Protein AF-A0A6P6GFQ7-F1 (afdb_monomer_lite)

Foldseek 3Di:
DDDDDDDDDDDDPPPPPPPPPPVVVVVVVVVVVVDDPDDLAFPLAQFEQDDVVVPVVPVPLQDQQAAFAAQPCVPPPNNVVVLVLLVVLLVLLCVVQVDDPVVQLVQCLVCLVVQQSHHRDHGPADSVRRSVRLSSRLSSLLSVLVCLVPVVSDDPVNCQVPDPPNLVSVLSQQLRSNRWTFVVSSQSSNVSSDDPDPPDDHPLVSLCSSCCVVPVLPPPDPPDQCPVDRQGTSNSSVVSSVVSSDDPDPDPPDDDDD

Structure (mmCIF, N/CA/C/O backbone):
data_AF-A0A6P6GFQ7-F1
#
_entry.id   AF-A0A6P6GFQ7-F1
#
loop_
_atom_site.group_PDB
_atom_site.id
_atom_site.type_symbol
_atom_site.label_atom_id
_atom_site.label_alt_id
_atom_site.label_comp_id
_atom_site.label_asym_id
_atom_site.label_entity_id
_atom_site.label_seq_id
_atom_site.pdbx_PDB_ins_code
_atom_site.Cartn_x
_atom_site.Cartn_y
_atom_site.Cartn_z
_atom_site.occupancy
_atom_site.B_iso_or_equiv
_atom_site.auth_seq_id
_atom_site.auth_comp_id
_atom_site.auth_asym_id
_atom_site.auth_atom_id
_atom_site.pdbx_PDB_model_num
ATOM 1 N N . MET A 1 1 ? -92.798 15.827 60.949 1.00 38.09 1 MET A N 1
ATOM 2 C CA . MET A 1 1 ? -91.875 15.697 59.804 1.00 38.09 1 MET A CA 1
ATOM 3 C C . MET A 1 1 ? -90.534 16.243 60.239 1.00 38.09 1 MET A C 1
ATOM 5 O O . MET A 1 1 ? -90.355 17.450 60.282 1.00 38.09 1 M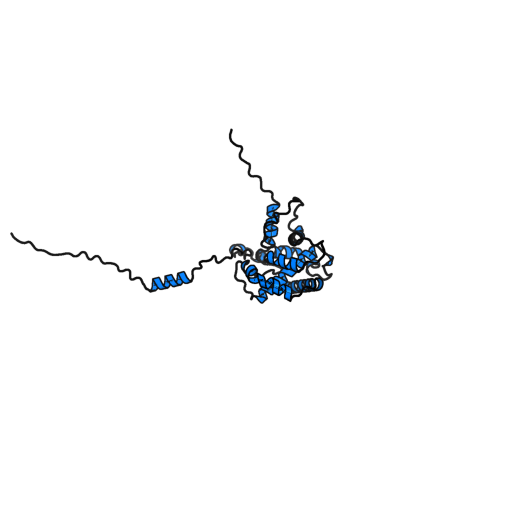ET A O 1
ATOM 9 N N . ALA A 1 2 ? -89.652 15.352 60.664 1.00 39.72 2 ALA A N 1
ATOM 10 C CA . ALA A 1 2 ? -88.265 15.642 60.973 1.00 39.72 2 ALA A CA 1
ATOM 11 C C . ALA A 1 2 ? -87.473 14.439 60.481 1.00 39.72 2 ALA A C 1
ATOM 13 O O . ALA A 1 2 ? -87.895 13.323 60.767 1.00 39.72 2 ALA A O 1
ATOM 14 N N . THR A 1 3 ? -86.391 14.700 59.754 1.00 33.62 3 THR A N 1
ATOM 15 C CA . THR A 1 3 ? -85.144 13.923 59.763 1.00 33.62 3 THR A CA 1
ATOM 16 C C . THR A 1 3 ? -84.161 14.605 58.822 1.00 33.62 3 THR A C 1
ATOM 18 O O . THR A 1 3 ? -84.439 14.792 57.639 1.00 33.62 3 THR A O 1
ATOM 21 N N . GLN A 1 4 ? -83.022 14.981 59.388 1.00 37.47 4 GLN A N 1
ATOM 22 C CA . GLN A 1 4 ? -81.802 15.380 58.708 1.00 37.47 4 GLN A CA 1
ATOM 23 C C . GLN A 1 4 ? -80.747 14.388 59.210 1.00 37.47 4 GLN A C 1
ATOM 25 O O . GLN A 1 4 ? -80.586 14.255 60.422 1.00 37.47 4 GLN A O 1
ATOM 30 N N . GLU A 1 5 ? -80.080 13.675 58.306 1.00 36.44 5 GLU A N 1
ATOM 31 C CA . GLU A 1 5 ? -78.949 12.795 58.620 1.00 36.44 5 GLU A CA 1
ATOM 32 C C . GLU A 1 5 ? -77.808 13.045 57.629 1.00 36.44 5 GLU A C 1
ATOM 34 O O . GLU A 1 5 ? -78.012 13.194 56.424 1.00 36.44 5 GLU A O 1
ATOM 39 N N . HIS A 1 6 ? -76.603 13.135 58.191 1.00 42.69 6 HIS A N 1
ATOM 40 C CA . HIS A 1 6 ? -75.310 13.123 57.516 1.00 42.69 6 HIS A CA 1
ATOM 41 C C . HIS A 1 6 ? -74.979 11.726 56.982 1.00 42.69 6 HIS A C 1
ATOM 43 O O . HIS A 1 6 ? -75.269 10.765 57.677 1.00 42.69 6 HIS A O 1
ATOM 49 N N . THR A 1 7 ? -74.206 11.638 55.891 1.00 36.88 7 THR A N 1
ATOM 50 C CA . THR A 1 7 ? -72.957 10.841 55.854 1.00 36.88 7 THR A CA 1
ATOM 51 C C . THR A 1 7 ? -72.088 11.171 54.632 1.00 36.88 7 THR A C 1
ATOM 53 O O . THR A 1 7 ? -72.592 11.428 53.543 1.00 36.88 7 THR A O 1
ATOM 56 N N . ASN A 1 8 ? -70.775 11.144 54.884 1.00 41.69 8 ASN A N 1
ATOM 57 C CA . ASN A 1 8 ? -69.601 11.282 54.014 1.00 41.69 8 ASN A CA 1
ATOM 58 C C . ASN A 1 8 ? -69.650 10.555 52.660 1.00 41.69 8 ASN A C 1
ATOM 60 O O . ASN A 1 8 ? -70.201 9.462 52.565 1.00 41.69 8 ASN A O 1
ATOM 64 N N . ASN A 1 9 ? -68.854 11.041 51.696 1.00 37.69 9 ASN A N 1
ATOM 65 C CA . ASN A 1 9 ? -68.029 10.116 50.917 1.00 37.69 9 ASN A CA 1
ATOM 66 C C . ASN A 1 9 ? -66.691 10.745 50.487 1.00 37.69 9 ASN A C 1
ATOM 68 O O . ASN A 1 9 ? -66.661 11.764 49.799 1.00 37.69 9 ASN A O 1
ATOM 72 N N . ASN A 1 10 ? -65.601 10.114 50.933 1.00 39.53 10 ASN A N 1
ATOM 73 C CA . ASN A 1 10 ? -64.221 10.369 50.530 1.00 39.53 10 ASN A CA 1
ATOM 74 C C . ASN A 1 10 ? -64.035 9.928 49.072 1.00 39.53 10 ASN A C 1
ATOM 76 O O . ASN A 1 10 ? -64.223 8.755 48.757 1.00 39.53 10 ASN A O 1
ATOM 80 N N . GLY A 1 11 ? -63.624 10.852 48.205 1.00 39.25 11 GLY A N 1
ATOM 81 C CA . GLY A 1 11 ? -63.030 10.524 46.912 1.00 39.25 11 GLY A CA 1
ATOM 82 C C . GLY A 1 11 ? -61.564 10.169 47.117 1.00 39.25 11 GLY A C 1
ATOM 83 O O . GLY A 1 11 ? -60.729 11.058 47.265 1.00 39.25 11 GLY A O 1
ATOM 84 N N . ASP A 1 12 ? -61.295 8.871 47.180 1.00 37.56 12 ASP A N 1
ATOM 85 C CA . ASP A 1 12 ? -59.969 8.265 47.190 1.00 37.56 12 ASP A CA 1
ATOM 86 C C . ASP A 1 12 ? -59.235 8.617 45.884 1.00 37.56 12 ASP A C 1
ATOM 88 O O . ASP A 1 12 ? -59.510 8.058 44.822 1.00 37.56 12 ASP A O 1
ATOM 92 N N . TYR A 1 13 ? -58.344 9.609 45.939 1.00 42.34 13 TYR A N 1
ATOM 93 C CA . TYR A 1 13 ? -57.328 9.799 44.910 1.00 42.34 13 TYR A CA 1
ATOM 94 C C . TYR A 1 13 ? -56.248 8.756 45.168 1.00 42.34 13 TYR A C 1
ATOM 96 O O . TYR A 1 13 ? -55.320 8.986 45.942 1.00 42.34 13 TYR A O 1
ATOM 104 N N . THR A 1 14 ? -56.382 7.604 44.518 1.00 37.69 14 THR A N 1
ATOM 105 C CA .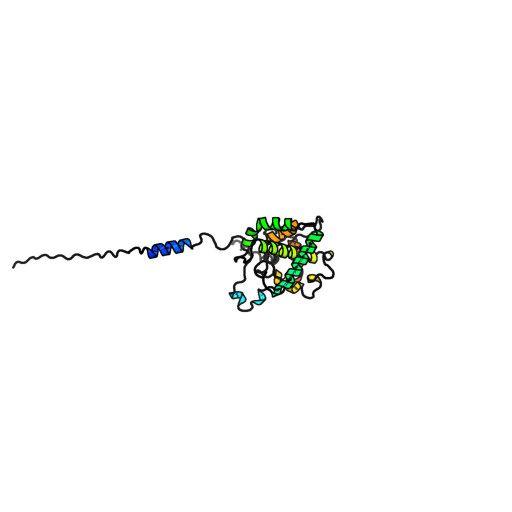 THR A 1 14 ? -55.322 6.605 44.452 1.00 37.69 14 THR A CA 1
ATOM 106 C C . THR A 1 14 ? -54.138 7.240 43.722 1.00 37.69 14 THR A C 1
ATOM 108 O O . THR A 1 14 ? -54.113 7.336 42.495 1.00 37.69 14 THR A O 1
ATOM 111 N N . SER A 1 15 ? -53.166 7.740 44.484 1.00 46.84 15 SER A N 1
ATOM 112 C CA . SER A 1 15 ? -51.845 8.057 43.963 1.00 46.84 15 SER A CA 1
ATOM 113 C C . SER A 1 15 ? -51.233 6.743 43.495 1.00 46.84 15 SER A C 1
ATOM 115 O O . SER A 1 15 ? -50.834 5.918 44.315 1.00 46.84 15 SER A O 1
ATOM 117 N N . VAL A 1 16 ? -51.200 6.531 42.181 1.00 41.34 16 VAL A N 1
ATOM 118 C CA . VAL A 1 16 ? -50.336 5.519 41.580 1.00 41.34 16 VAL A CA 1
ATOM 119 C C . VAL A 1 16 ? -48.914 5.993 41.848 1.00 41.34 16 VAL A C 1
ATOM 121 O O . VAL A 1 16 ? -48.386 6.850 41.145 1.00 41.34 16 VAL A O 1
ATOM 124 N N . SER A 1 17 ? -48.340 5.509 42.945 1.00 48.00 17 SER A N 1
ATOM 125 C CA . SER A 1 17 ? -46.905 5.510 43.156 1.00 48.00 17 SER A CA 1
ATOM 126 C C . SER A 1 17 ? -46.308 4.727 41.997 1.00 48.00 17 SER A C 1
ATOM 128 O O . SER A 1 17 ? -46.462 3.509 41.920 1.00 48.00 17 SER A O 1
ATOM 130 N N . LEU A 1 18 ? -45.702 5.453 41.059 1.00 52.38 18 LEU A N 1
ATOM 131 C CA . LEU A 1 18 ? -44.673 4.900 40.199 1.00 52.38 18 LEU A CA 1
ATOM 132 C C . LEU A 1 18 ? -43.586 4.435 41.168 1.00 52.38 18 LEU A C 1
ATOM 134 O O . LEU A 1 18 ? -42.864 5.250 41.733 1.00 52.38 18 LEU A O 1
ATOM 138 N N . GLU A 1 19 ? -43.592 3.145 41.493 1.00 52.34 19 GLU A N 1
ATOM 139 C CA . GLU A 1 19 ? -42.416 2.502 42.053 1.00 52.34 19 GLU A CA 1
ATOM 140 C C . GLU A 1 19 ? -41.351 2.670 40.970 1.00 52.34 19 GLU A C 1
ATOM 142 O O . GLU A 1 19 ? -41.421 2.015 39.931 1.00 52.34 19 GLU A O 1
ATOM 147 N N . ASP A 1 20 ? -40.461 3.650 41.153 1.00 58.06 20 ASP A N 1
ATOM 148 C CA . ASP A 1 20 ? -39.227 3.758 40.387 1.00 58.06 20 ASP A CA 1
ATOM 149 C C . ASP A 1 20 ? -38.502 2.425 40.602 1.00 58.06 20 ASP A C 1
ATOM 151 O O . ASP A 1 20 ? -37.917 2.171 41.658 1.00 58.06 20 ASP A O 1
ATOM 155 N N . ASN A 1 21 ? -38.688 1.507 39.651 1.00 62.25 21 ASN A N 1
ATOM 156 C CA . ASN A 1 21 ? -38.086 0.189 39.686 1.00 62.25 21 ASN A CA 1
ATOM 157 C C . ASN A 1 21 ? -36.580 0.407 39.584 1.00 62.25 21 ASN A C 1
ATOM 159 O O . ASN A 1 21 ? -36.080 0.805 38.536 1.00 62.25 21 ASN A O 1
ATOM 163 N N . ASP A 1 22 ? -35.871 0.114 40.670 1.00 74.50 22 ASP A N 1
ATOM 164 C CA . ASP A 1 22 ? -34.403 0.072 40.768 1.00 74.50 22 ASP A CA 1
ATOM 165 C C . ASP A 1 22 ? -33.771 -0.679 39.564 1.00 74.50 22 ASP A C 1
ATOM 167 O O . ASP A 1 22 ? -32.688 -0.349 39.081 1.00 74.50 22 ASP A O 1
ATOM 171 N N . ASP A 1 23 ? -34.517 -1.634 38.996 1.00 83.62 23 ASP A N 1
ATOM 172 C CA . ASP A 1 23 ? -34.177 -2.383 37.784 1.00 83.62 23 ASP A CA 1
ATOM 173 C C . ASP A 1 23 ? -34.145 -1.533 36.493 1.00 83.62 23 ASP A C 1
ATOM 175 O O . ASP A 1 23 ? -33.270 -1.736 35.644 1.00 83.62 23 ASP A O 1
ATOM 179 N N . ASP A 1 24 ? -35.062 -0.575 36.330 1.00 89.44 24 ASP A N 1
ATOM 180 C CA . ASP A 1 24 ? -35.129 0.299 35.151 1.00 89.44 24 ASP A CA 1
ATOM 181 C C . ASP A 1 24 ? -33.982 1.325 35.167 1.00 89.44 24 ASP A C 1
ATOM 183 O O . ASP A 1 24 ? -33.354 1.581 34.133 1.00 89.44 24 ASP A O 1
ATOM 187 N N . GLU A 1 25 ? -33.640 1.857 36.345 1.00 91.56 25 GLU A N 1
ATOM 188 C CA . GLU A 1 25 ? -32.509 2.777 36.527 1.00 91.56 25 GLU A CA 1
ATOM 189 C C . GLU A 1 25 ? -31.160 2.058 36.340 1.00 91.56 25 GLU A C 1
ATOM 191 O O . GLU A 1 25 ? -30.251 2.572 35.677 1.00 91.56 25 GLU A O 1
ATOM 196 N N . ALA A 1 26 ? -31.030 0.824 36.835 1.00 91.56 26 ALA A N 1
ATOM 197 C CA . ALA A 1 26 ? -29.855 -0.008 36.588 1.00 91.56 26 ALA A CA 1
ATOM 198 C C . ALA A 1 26 ? -29.678 -0.336 35.093 1.00 91.56 26 ALA A C 1
ATOM 200 O O . ALA A 1 26 ? -28.554 -0.295 34.571 1.00 91.56 26 ALA A O 1
ATOM 201 N N . LEU A 1 27 ? -30.774 -0.627 34.383 1.00 93.00 27 LEU A N 1
ATOM 202 C CA . LEU A 1 27 ? -30.749 -0.868 32.942 1.00 93.00 27 LEU A CA 1
ATOM 203 C C . LEU A 1 27 ? -30.349 0.394 32.167 1.00 93.00 27 LEU A C 1
ATOM 205 O O . LEU A 1 27 ? -29.501 0.299 31.274 1.00 93.00 27 LEU A O 1
ATOM 209 N N . ALA A 1 28 ? -30.897 1.559 32.525 1.00 92.50 28 ALA A N 1
ATOM 210 C CA . ALA A 1 28 ? -30.553 2.840 31.909 1.00 92.50 28 ALA A CA 1
ATOM 211 C C . ALA A 1 28 ? -29.058 3.160 32.069 1.00 92.50 28 ALA A C 1
ATOM 213 O O . ALA A 1 28 ? -28.366 3.352 31.069 1.00 92.50 28 ALA A O 1
ATOM 214 N N . ASN A 1 29 ? -28.521 3.070 33.290 1.00 92.44 29 ASN A N 1
ATOM 215 C CA . ASN A 1 29 ? -27.096 3.285 33.565 1.00 92.44 29 ASN A CA 1
ATOM 216 C C . ASN A 1 29 ? -26.193 2.292 32.807 1.00 92.44 29 ASN A C 1
ATOM 218 O O . ASN A 1 29 ? -25.134 2.655 32.291 1.00 92.44 29 ASN A O 1
ATOM 222 N N . SER A 1 30 ? -26.613 1.027 32.689 1.00 93.94 30 SER A N 1
ATOM 223 C CA . SER A 1 30 ? -25.899 0.014 31.898 1.00 93.94 30 SER A CA 1
ATOM 224 C C . SER A 1 30 ? -25.936 0.297 30.392 1.00 93.94 30 SER A C 1
ATOM 226 O O . SER A 1 30 ? -24.994 -0.035 29.665 1.00 93.94 30 SER A O 1
ATOM 228 N N . MET A 1 31 ? -27.034 0.859 29.888 1.00 94.12 31 MET A N 1
ATOM 229 C CA . MET A 1 31 ? -27.148 1.279 28.495 1.00 94.12 31 MET A CA 1
ATOM 230 C C . MET A 1 31 ? -26.280 2.504 28.225 1.00 94.12 31 MET A C 1
ATOM 232 O O . MET A 1 31 ? -25.496 2.455 27.282 1.00 94.12 31 MET A O 1
ATOM 236 N N . GLU A 1 32 ? -26.340 3.529 29.074 1.00 92.19 32 GLU A N 1
ATOM 237 C CA . GLU A 1 32 ? -25.519 4.740 28.964 1.00 92.19 32 GLU A CA 1
ATOM 238 C C . GLU A 1 32 ? -24.022 4.427 29.018 1.00 92.19 32 GLU A C 1
ATOM 240 O O . GLU A 1 32 ? -23.273 4.894 28.167 1.00 92.19 32 GLU A O 1
ATOM 245 N N . ALA A 1 33 ? -23.588 3.526 29.906 1.00 89.69 33 ALA A N 1
ATOM 246 C CA . ALA A 1 33 ? -22.195 3.076 29.971 1.00 89.69 33 ALA A CA 1
ATOM 247 C C . ALA A 1 33 ? -21.705 2.333 28.706 1.00 89.69 33 ALA A C 1
ATOM 249 O O . ALA A 1 33 ? -20.503 2.115 28.548 1.00 89.69 33 ALA A O 1
ATOM 250 N N . ARG A 1 34 ? -22.620 1.900 27.826 1.00 91.00 34 ARG A N 1
ATOM 251 C CA . ARG A 1 34 ? -22.319 1.259 26.532 1.00 91.00 34 ARG A CA 1
ATOM 252 C C . ARG A 1 34 ? -22.497 2.198 25.340 1.00 91.00 34 ARG A C 1
ATOM 254 O O . ARG A 1 34 ? -22.190 1.788 24.219 1.00 91.00 34 ARG A O 1
ATOM 261 N N . LEU A 1 35 ? -23.016 3.408 25.550 1.00 89.31 35 LEU A N 1
ATOM 262 C CA . LEU A 1 35 ? -23.065 4.426 24.508 1.00 89.31 35 LEU A CA 1
ATOM 263 C C . LEU A 1 35 ? -21.656 4.975 24.280 1.00 89.31 35 LEU A C 1
ATOM 265 O O . LEU A 1 35 ? -20.843 5.070 25.195 1.00 89.31 35 LEU A O 1
ATOM 269 N N . TYR A 1 36 ? -21.369 5.309 23.028 1.00 81.00 36 TYR A N 1
ATOM 270 C CA . TYR A 1 36 ? -20.115 5.937 22.646 1.00 81.00 36 TYR A CA 1
ATOM 271 C C . TYR A 1 36 ? -20.365 7.427 22.438 1.00 81.00 36 TYR A C 1
ATOM 273 O O . TYR A 1 36 ? -21.232 7.794 21.644 1.00 81.00 36 TYR A O 1
ATOM 281 N N . ASP A 1 37 ? -19.597 8.266 23.133 1.00 80.75 37 ASP A N 1
ATOM 282 C CA . ASP A 1 37 ? -19.631 9.723 22.947 1.00 80.75 37 ASP A CA 1
ATOM 283 C C . ASP A 1 37 ? -19.012 10.135 21.601 1.00 80.75 37 ASP A C 1
ATOM 285 O O . ASP A 1 37 ? -19.432 11.108 20.973 1.00 80.75 37 ASP A O 1
ATOM 289 N N . ASP A 1 38 ? -18.027 9.362 21.140 1.00 79.62 38 ASP A N 1
ATOM 290 C CA . ASP A 1 38 ? -17.298 9.605 19.902 1.00 79.62 38 ASP A CA 1
ATOM 291 C C . ASP A 1 38 ? -17.854 8.787 18.731 1.00 79.62 38 ASP A C 1
ATOM 293 O O . ASP A 1 38 ? -18.341 7.662 18.878 1.00 79.62 38 ASP A O 1
ATOM 297 N N . SER A 1 39 ? -17.704 9.337 17.523 1.00 80.06 39 SER A N 1
ATOM 298 C CA . SER A 1 39 ? -17.942 8.589 16.287 1.00 80.06 39 SER A CA 1
ATOM 299 C C . SER A 1 39 ? -17.071 7.324 16.261 1.00 80.06 39 SER A C 1
ATOM 301 O O . SER A 1 39 ? -15.854 7.427 16.438 1.00 80.06 39 SER A O 1
ATOM 303 N N . PRO A 1 40 ? -17.638 6.142 15.945 1.00 76.19 40 PRO A N 1
ATOM 304 C CA . PRO A 1 40 ? -16.854 4.916 15.798 1.00 76.19 40 PRO A CA 1
ATOM 305 C C . PRO A 1 40 ? -15.905 4.971 14.590 1.00 76.19 40 PRO A C 1
ATOM 307 O O . PRO A 1 40 ? -14.979 4.169 14.491 1.00 76.19 40 PRO A O 1
ATOM 310 N N . LEU A 1 41 ? -16.124 5.913 13.666 1.00 77.00 41 LEU A N 1
ATOM 311 C CA . LEU A 1 41 ? -15.266 6.158 12.514 1.00 77.00 41 LEU A CA 1
ATOM 312 C C . LEU A 1 41 ? -14.307 7.311 12.797 1.00 77.00 41 LEU A C 1
ATOM 314 O O . LEU A 1 41 ? -14.730 8.427 13.109 1.00 77.00 41 LEU A O 1
ATOM 318 N N . SER A 1 42 ? -13.016 7.043 12.607 1.00 81.31 42 SER A N 1
ATOM 319 C CA . SER A 1 42 ? -11.975 8.066 12.615 1.00 81.31 42 SER A CA 1
ATOM 320 C C . SER A 1 42 ? -12.195 9.064 11.478 1.00 81.31 42 SER A C 1
ATOM 322 O O . SER A 1 42 ? -12.446 8.671 10.341 1.00 81.31 42 SER A O 1
ATOM 324 N N . ALA A 1 43 ? -11.981 10.356 11.739 1.00 81.88 43 ALA A N 1
ATOM 325 C CA . ALA A 1 43 ? -11.967 11.387 10.694 1.00 81.88 43 ALA A CA 1
ATOM 326 C C . ALA A 1 43 ? -10.874 11.160 9.625 1.00 81.88 43 ALA A C 1
ATOM 328 O O . ALA A 1 43 ? -10.886 11.803 8.580 1.00 81.88 43 ALA A O 1
ATOM 329 N N . LYS A 1 44 ? -9.916 10.260 9.891 1.00 84.75 44 LYS A N 1
ATOM 330 C CA . LYS A 1 44 ? -8.854 9.855 8.958 1.00 84.75 44 LYS A CA 1
ATOM 331 C C . LYS A 1 44 ? -9.206 8.605 8.147 1.00 84.75 44 LYS A C 1
ATOM 333 O O . LYS A 1 44 ? -8.407 8.216 7.297 1.00 84.75 44 LYS A O 1
ATOM 338 N N . CYS A 1 45 ? -10.351 7.977 8.421 1.00 92.69 45 CYS A N 1
ATOM 339 C CA . CYS A 1 45 ? -10.816 6.784 7.728 1.00 92.69 45 CYS A CA 1
ATOM 340 C C . CYS A 1 45 ? -11.045 7.090 6.244 1.00 92.69 45 CYS A C 1
ATOM 342 O O . CYS A 1 45 ? -11.873 7.931 5.896 1.00 92.69 45 CYS A O 1
ATOM 344 N N . CYS A 1 46 ? -10.321 6.392 5.372 1.00 94.00 46 CYS A N 1
ATOM 345 C CA . CYS A 1 46 ? -10.406 6.556 3.921 1.00 94.00 46 CYS A CA 1
ATOM 346 C C . CYS A 1 46 ? -10.380 5.235 3.139 1.00 94.00 46 CYS A C 1
ATOM 348 O O . CYS A 1 46 ? -10.610 5.249 1.934 1.00 94.00 46 CYS A O 1
ATOM 350 N N . ILE A 1 47 ? -10.133 4.100 3.799 1.00 95.62 47 ILE A N 1
ATOM 351 C CA . ILE A 1 47 ? -10.060 2.775 3.182 1.00 95.62 47 ILE A CA 1
ATOM 352 C C . ILE A 1 47 ? -11.206 1.929 3.737 1.00 95.62 47 ILE A C 1
ATOM 354 O O . ILE A 1 47 ? -11.266 1.633 4.933 1.00 95.62 47 ILE A O 1
ATOM 358 N N . PHE A 1 48 ? -12.123 1.550 2.852 1.00 92.62 48 PHE A N 1
ATOM 359 C CA . PHE A 1 48 ? -13.405 0.944 3.203 1.00 92.62 48 PHE A CA 1
ATOM 360 C C . PHE A 1 48 ? -13.526 -0.436 2.571 1.00 92.62 48 PHE A C 1
ATOM 362 O O . PHE A 1 48 ? -13.111 -0.627 1.425 1.00 92.62 48 PHE A O 1
ATOM 369 N N . ARG A 1 49 ? -14.148 -1.377 3.288 1.00 90.81 49 ARG A N 1
ATOM 370 C CA . ARG A 1 49 ? -14.649 -2.598 2.656 1.00 90.81 49 ARG A CA 1
ATOM 371 C C . ARG A 1 49 ? -15.919 -2.274 1.889 1.00 90.81 49 ARG A C 1
ATOM 373 O O . ARG A 1 49 ? -16.783 -1.542 2.368 1.00 90.81 49 ARG A O 1
ATOM 380 N N . ILE A 1 50 ? -16.053 -2.835 0.696 1.00 89.88 50 ILE A N 1
ATOM 381 C CA . ILE A 1 50 ? -17.271 -2.740 -0.091 1.00 89.88 50 ILE A CA 1
ATOM 382 C C . ILE A 1 50 ? -18.380 -3.488 0.655 1.00 89.88 50 ILE A C 1
ATOM 384 O O . ILE A 1 50 ? -18.213 -4.682 0.922 1.00 89.88 50 ILE A O 1
ATOM 388 N N . PRO A 1 51 ? -19.511 -2.824 0.959 1.00 88.75 51 PRO A N 1
ATOM 389 C CA . PRO A 1 51 ? -20.633 -3.458 1.637 1.00 88.75 51 PRO A CA 1
ATOM 390 C C . PRO A 1 51 ? -21.172 -4.686 0.890 1.00 88.75 51 PRO A C 1
ATOM 392 O O . PRO A 1 51 ? -21.279 -4.684 -0.341 1.00 88.75 51 PRO A O 1
ATOM 395 N N . ASP A 1 52 ? -21.623 -5.697 1.636 1.00 87.56 52 ASP A N 1
ATOM 396 C CA . ASP A 1 52 ? -22.111 -6.977 1.092 1.00 87.56 52 ASP A CA 1
ATOM 397 C C . ASP A 1 52 ? -23.253 -6.830 0.079 1.00 87.56 52 ASP A C 1
ATOM 399 O O . ASP A 1 52 ? -23.401 -7.639 -0.841 1.00 87.56 52 ASP A O 1
ATOM 403 N N . VAL A 1 53 ? -24.048 -5.762 0.195 1.00 90.31 53 VAL A N 1
ATOM 404 C CA . VAL A 1 53 ? -25.128 -5.459 -0.754 1.00 90.31 53 VAL A CA 1
ATOM 405 C C . VAL A 1 53 ? -24.620 -5.281 -2.189 1.00 90.31 53 VAL A C 1
ATOM 407 O O . VAL A 1 53 ? -25.348 -5.600 -3.127 1.00 90.31 53 VAL A O 1
ATOM 410 N N . PHE A 1 54 ? -23.380 -4.823 -2.375 1.00 86.75 54 PHE A N 1
ATOM 411 C CA . PHE A 1 54 ? -22.752 -4.724 -3.692 1.00 86.75 54 PHE A CA 1
ATOM 412 C C . PHE A 1 54 ? -22.096 -6.047 -4.107 1.00 86.75 54 PHE A C 1
ATOM 414 O O . PHE A 1 54 ? -22.145 -6.412 -5.281 1.00 86.75 54 PHE A O 1
ATOM 421 N N . ARG A 1 55 ? -21.576 -6.823 -3.146 1.00 89.06 55 ARG A N 1
ATOM 422 C CA . ARG A 1 55 ? -20.915 -8.117 -3.400 1.00 89.06 55 ARG A CA 1
ATOM 423 C C . ARG A 1 55 ? -21.870 -9.241 -3.784 1.00 89.06 55 ARG A C 1
ATOM 425 O O . ARG A 1 55 ? -21.491 -10.114 -4.557 1.00 89.06 55 ARG A O 1
ATOM 432 N N . ARG A 1 56 ? -23.116 -9.214 -3.299 1.00 87.69 56 ARG A N 1
ATOM 433 C CA . ARG A 1 56 ? -24.107 -10.307 -3.430 1.00 87.69 56 ARG A CA 1
ATOM 434 C C . ARG A 1 56 ? -24.291 -10.883 -4.841 1.00 87.69 56 ARG A C 1
ATOM 436 O O . ARG A 1 56 ? -24.707 -12.028 -4.968 1.00 87.69 56 ARG A O 1
ATOM 443 N N . HIS A 1 57 ? -24.052 -10.094 -5.891 1.00 86.19 57 HIS A N 1
ATOM 444 C CA . HIS A 1 57 ? -24.222 -10.538 -7.279 1.00 86.19 57 HIS A CA 1
ATOM 445 C C . HIS A 1 57 ? -22.917 -11.039 -7.906 1.00 86.19 57 HIS A C 1
ATOM 447 O O . HIS A 1 57 ? -22.968 -11.888 -8.793 1.00 86.19 57 HIS A O 1
ATOM 453 N N . ASN A 1 58 ? -21.767 -10.513 -7.474 1.00 87.75 58 ASN A N 1
ATOM 454 C CA . ASN A 1 58 ? -20.458 -10.925 -7.967 1.00 87.75 58 ASN A CA 1
ATOM 455 C C . ASN A 1 58 ? -19.341 -10.502 -7.000 1.00 87.75 58 ASN A C 1
ATOM 457 O O . ASN A 1 58 ? -18.711 -9.461 -7.171 1.00 87.75 58 ASN A O 1
ATOM 461 N N . GLU A 1 59 ? -19.092 -11.325 -5.985 1.00 87.62 59 GLU A N 1
ATOM 462 C CA . GLU A 1 59 ? -18.081 -11.055 -4.959 1.00 87.62 59 GLU A CA 1
ATOM 463 C C . GLU A 1 59 ? -16.672 -10.916 -5.547 1.00 87.62 59 GLU A C 1
ATOM 465 O O . GLU A 1 59 ? -15.916 -10.039 -5.138 1.00 87.62 59 GLU A O 1
ATOM 470 N N . LYS A 1 60 ? -16.357 -11.711 -6.576 1.00 87.44 60 LYS A N 1
ATOM 471 C CA . LYS A 1 60 ? -15.023 -11.775 -7.187 1.00 87.44 60 LYS A CA 1
ATOM 472 C C . LYS A 1 60 ? -14.545 -10.452 -7.786 1.00 87.44 60 LYS A C 1
ATOM 474 O O . LYS A 1 60 ? -13.348 -10.260 -7.900 1.00 87.44 60 LYS A O 1
ATOM 479 N N . VAL A 1 61 ? -15.451 -9.540 -8.150 1.00 88.38 61 VAL A N 1
ATOM 480 C CA . VAL A 1 61 ? -15.093 -8.216 -8.708 1.00 88.38 61 VAL A CA 1
ATOM 481 C C . VAL A 1 61 ? -14.499 -7.285 -7.648 1.00 88.38 61 VAL A C 1
ATOM 483 O O . VAL A 1 61 ? -13.874 -6.285 -7.981 1.00 88.38 61 VAL A O 1
ATOM 486 N N . TYR A 1 62 ? -14.700 -7.596 -6.369 1.00 90.44 62 TYR A N 1
ATOM 487 C CA . TYR A 1 62 ? -14.195 -6.805 -5.248 1.00 90.44 62 TYR A CA 1
ATOM 488 C C . TYR A 1 62 ? -13.025 -7.484 -4.531 1.00 90.44 62 TYR A C 1
ATOM 490 O O . TYR A 1 62 ? -12.541 -6.965 -3.528 1.00 90.44 62 TYR A O 1
ATOM 498 N N . GLU A 1 63 ? -12.573 -8.638 -5.025 1.00 92.81 63 GLU A N 1
ATOM 499 C CA . GLU A 1 63 ? -11.445 -9.366 -4.462 1.00 92.81 63 GLU A CA 1
ATOM 500 C C . GLU A 1 63 ? -10.219 -9.250 -5.369 1.00 92.81 63 GLU A C 1
ATOM 502 O O . GLU A 1 63 ? -10.361 -9.372 -6.583 1.00 92.81 63 GLU A O 1
ATOM 507 N N . PRO A 1 64 ? -9.010 -9.081 -4.811 1.00 96.44 64 PRO A N 1
ATOM 508 C CA . PRO A 1 64 ? -7.799 -9.135 -5.612 1.00 96.44 64 PRO A CA 1
ATOM 509 C C . PRO A 1 64 ? -7.566 -10.545 -6.175 1.00 96.44 64 PRO A C 1
ATOM 511 O O . PRO A 1 64 ? -7.781 -11.551 -5.483 1.00 96.44 64 PRO A O 1
ATOM 514 N N . ASP A 1 65 ? -7.091 -10.594 -7.417 1.00 94.88 65 ASP A N 1
ATOM 515 C CA . ASP A 1 65 ? -6.810 -11.812 -8.176 1.00 94.88 65 ASP A CA 1
ATOM 516 C C . ASP A 1 65 ? -5.423 -12.381 -7.860 1.00 94.88 65 ASP A C 1
ATOM 518 O O . ASP A 1 65 ? -5.262 -13.599 -7.726 1.00 94.88 65 ASP A O 1
ATOM 522 N N . VAL A 1 66 ? -4.411 -11.514 -7.749 1.00 96.06 66 VAL A N 1
ATOM 523 C CA . VAL A 1 66 ? -3.000 -11.917 -7.654 1.00 96.06 66 VAL A CA 1
ATOM 524 C C . VAL A 1 66 ? -2.287 -11.337 -6.442 1.00 96.06 66 VAL A C 1
ATOM 526 O O . VAL A 1 66 ? -1.428 -12.022 -5.886 1.00 96.06 66 VAL A O 1
ATOM 529 N N . ILE A 1 67 ? -2.622 -10.122 -5.995 1.00 97.56 67 ILE A N 1
ATOM 530 C CA . ILE A 1 67 ? -1.853 -9.430 -4.955 1.00 97.56 67 ILE A CA 1
ATOM 531 C C . ILE A 1 67 ? -2.720 -8.747 -3.895 1.00 97.56 67 ILE A C 1
ATOM 533 O O . ILE A 1 67 ? -3.570 -7.906 -4.179 1.00 97.56 67 ILE A O 1
ATOM 537 N N . ALA A 1 68 ? -2.433 -9.067 -2.633 1.00 98.06 68 ALA A N 1
ATOM 538 C CA . ALA A 1 68 ? -2.928 -8.308 -1.494 1.00 98.06 68 ALA A CA 1
ATOM 539 C C . ALA A 1 68 ? -2.027 -7.096 -1.232 1.00 98.06 68 ALA A C 1
ATOM 541 O O . ALA A 1 68 ? -0.801 -7.228 -1.180 1.00 98.06 68 ALA A O 1
ATOM 542 N N . ILE A 1 69 ? -2.646 -5.941 -1.028 1.00 98.31 69 ILE A N 1
ATOM 543 C CA . ILE A 1 69 ? -2.042 -4.695 -0.575 1.00 98.31 69 ILE A CA 1
ATOM 544 C C . ILE A 1 69 ? -2.873 -4.201 0.602 1.00 98.31 69 ILE A C 1
ATOM 546 O O . ILE A 1 69 ? -4.076 -3.965 0.474 1.00 98.31 69 ILE A O 1
ATOM 550 N N . GLY A 1 70 ? -2.229 -4.025 1.749 1.00 97.69 70 GLY A N 1
ATOM 551 C CA . GLY A 1 70 ? -2.944 -3.675 2.963 1.00 97.69 70 GLY A CA 1
ATOM 552 C C . GLY A 1 70 ? -3.521 -4.898 3.694 1.00 97.69 70 GLY A C 1
ATOM 553 O O . GLY A 1 70 ? -3.311 -6.053 3.316 1.00 97.69 70 GLY A O 1
ATOM 554 N N . PRO A 1 71 ? -4.259 -4.659 4.788 1.00 96.94 71 PRO A N 1
ATOM 555 C CA . PRO A 1 71 ? -4.629 -5.683 5.757 1.00 96.94 71 PRO A CA 1
ATOM 556 C C . PRO A 1 71 ? -5.802 -6.575 5.325 1.00 96.94 71 PRO A C 1
ATOM 558 O O . PRO A 1 71 ? -5.832 -7.746 5.698 1.00 96.94 71 PRO A O 1
ATOM 561 N N . PHE A 1 72 ? -6.771 -6.066 4.553 1.00 95.62 72 PHE A N 1
ATOM 562 C CA . PHE A 1 72 ? -8.063 -6.746 4.351 1.00 95.62 72 PHE A CA 1
ATOM 563 C C . PHE A 1 72 ? -7.973 -8.071 3.581 1.00 95.62 72 PHE A C 1
ATOM 565 O O . PHE A 1 72 ? -8.827 -8.942 3.769 1.00 95.62 72 PHE A O 1
ATOM 572 N N . HIS A 1 73 ? -6.929 -8.248 2.765 1.00 95.00 73 HIS A N 1
ATOM 573 C CA . HIS A 1 73 ? -6.680 -9.474 1.998 1.00 95.00 73 HIS A CA 1
ATOM 574 C C . HIS A 1 73 ? -5.346 -10.160 2.348 1.00 95.00 73 HIS A C 1
ATOM 576 O O . HIS A 1 73 ? -5.020 -11.191 1.758 1.00 95.00 73 HIS A O 1
ATOM 582 N N . HIS A 1 74 ? -4.596 -9.644 3.331 1.00 93.81 74 HIS A N 1
ATOM 583 C CA . HIS A 1 74 ? -3.214 -10.047 3.629 1.00 93.81 74 HIS A CA 1
ATOM 584 C C . HIS A 1 74 ? -3.044 -11.555 3.892 1.00 93.81 74 HIS A C 1
ATOM 586 O O . HIS A 1 74 ? -2.109 -12.191 3.410 1.00 93.81 74 HIS A O 1
ATOM 592 N N . ARG A 1 75 ? -3.978 -12.162 4.634 1.00 91.38 75 ARG A N 1
ATOM 593 C CA . ARG A 1 75 ? -3.911 -13.583 5.020 1.00 91.38 75 ARG A CA 1
ATOM 594 C C . ARG A 1 75 ? -4.562 -14.535 4.006 1.00 91.38 75 ARG A C 1
ATOM 596 O O . ARG A 1 75 ? -4.684 -15.725 4.291 1.00 91.38 75 ARG A O 1
ATOM 603 N N . LYS A 1 76 ? -4.994 -14.060 2.829 1.00 94.31 76 LYS A N 1
ATOM 604 C CA . LYS A 1 76 ? -5.687 -14.910 1.846 1.00 94.31 76 LYS A CA 1
ATOM 605 C C . LYS A 1 76 ? -4.704 -15.920 1.229 1.00 94.31 76 LYS A C 1
ATOM 607 O O . LYS A 1 76 ? -3.739 -15.502 0.585 1.00 94.31 76 LYS A O 1
ATOM 612 N N . PRO A 1 77 ? -4.935 -17.245 1.358 1.00 94.62 77 PRO A N 1
ATOM 613 C CA . PRO A 1 77 ? -3.981 -18.253 0.888 1.00 94.62 77 PRO A CA 1
ATOM 614 C C . PRO A 1 77 ? -3.670 -18.174 -0.610 1.00 94.62 77 PRO A C 1
ATOM 616 O O . PRO A 1 77 ? -2.538 -18.425 -1.013 1.00 94.62 77 PRO A O 1
ATOM 619 N N . SER A 1 78 ? -4.649 -17.785 -1.434 1.00 94.69 78 SER A N 1
ATOM 620 C CA . SER A 1 78 ? -4.476 -17.665 -2.887 1.00 94.69 78 SER A CA 1
ATOM 621 C C . SER A 1 78 ? -3.500 -16.560 -3.307 1.00 94.69 78 SER A C 1
ATOM 623 O O . SER A 1 78 ? -2.979 -16.624 -4.413 1.00 94.69 78 SER A O 1
ATOM 625 N N . LEU A 1 79 ? -3.229 -15.582 -2.435 1.00 96.06 79 LEU A N 1
ATOM 626 C CA . LEU A 1 79 ? -2.380 -14.416 -2.725 1.00 96.06 79 LEU A CA 1
ATOM 627 C C . LEU A 1 79 ? -0.962 -14.552 -2.146 1.00 96.06 79 LEU A C 1
ATOM 629 O O . LEU A 1 79 ? -0.074 -13.764 -2.464 1.00 96.06 79 LEU A O 1
ATOM 633 N N . GLN A 1 80 ? -0.715 -15.593 -1.342 1.00 93.50 80 GLN A N 1
ATOM 634 C CA . GLN A 1 80 ? 0.586 -15.864 -0.721 1.00 93.50 80 GLN A CA 1
ATOM 635 C C . GLN A 1 80 ? 1.764 -15.980 -1.704 1.00 93.50 80 GLN A C 1
ATOM 637 O O . GLN A 1 80 ? 2.859 -15.543 -1.344 1.00 93.50 80 GLN A O 1
ATOM 642 N N . PRO A 1 81 ? 1.610 -16.505 -2.941 1.00 95.19 81 PRO A N 1
ATOM 643 C CA . PRO A 1 81 ? 2.712 -16.506 -3.903 1.00 95.19 81 PRO A CA 1
ATOM 644 C C . PRO A 1 81 ? 3.289 -15.106 -4.163 1.00 95.19 81 PRO A C 1
ATOM 646 O O . PRO A 1 81 ? 4.507 -14.960 -4.284 1.00 95.19 81 PRO A O 1
ATOM 649 N N . MET A 1 82 ? 2.446 -14.067 -4.173 1.00 96.81 82 MET A N 1
ATOM 650 C CA . MET A 1 82 ? 2.901 -12.695 -4.397 1.00 96.81 82 MET A CA 1
ATOM 651 C C . MET A 1 82 ? 3.589 -12.068 -3.184 1.00 96.81 82 MET A C 1
ATOM 653 O O . MET A 1 82 ? 4.428 -11.189 -3.370 1.00 96.81 82 MET A O 1
ATOM 657 N N . GLU A 1 83 ? 3.368 -12.566 -1.965 1.00 97.25 83 GLU A N 1
ATOM 658 C CA . GLU A 1 83 ? 4.135 -12.140 -0.781 1.00 97.25 83 GLU A CA 1
ATOM 659 C C . GLU A 1 83 ? 5.639 -12.414 -0.939 1.00 97.25 83 GLU A C 1
ATOM 661 O O . GLU A 1 83 ? 6.480 -11.623 -0.502 1.00 97.25 83 GLU A O 1
ATOM 666 N N . ILE A 1 84 ? 5.998 -13.510 -1.618 1.00 96.94 84 ILE A N 1
ATOM 667 C CA . ILE A 1 84 ? 7.396 -13.858 -1.908 1.00 96.94 84 ILE A CA 1
ATOM 668 C C . ILE A 1 84 ? 8.009 -12.826 -2.860 1.00 96.94 84 ILE A C 1
ATOM 670 O O . ILE A 1 84 ? 9.124 -12.351 -2.626 1.00 96.94 84 ILE A O 1
ATOM 674 N N . VAL A 1 85 ? 7.268 -12.434 -3.900 1.00 97.56 85 VAL A N 1
ATOM 675 C CA . VAL A 1 85 ? 7.712 -11.418 -4.861 1.00 97.56 85 VAL A CA 1
ATOM 676 C C . VAL A 1 85 ? 7.853 -10.057 -4.180 1.00 97.56 85 VAL A C 1
ATOM 678 O O . VAL A 1 85 ? 8.884 -9.409 -4.352 1.00 97.56 85 VAL A O 1
ATOM 681 N N . LYS A 1 86 ? 6.899 -9.644 -3.334 1.00 98.56 86 LYS A N 1
ATOM 682 C CA . LYS A 1 86 ? 6.999 -8.384 -2.575 1.00 98.56 86 LYS A CA 1
ATOM 683 C C . LYS A 1 86 ? 8.255 -8.337 -1.697 1.00 98.56 86 LYS A C 1
ATOM 685 O O . LYS A 1 86 ? 9.001 -7.356 -1.721 1.00 98.56 86 LYS A O 1
ATOM 690 N N . LYS A 1 87 ? 8.558 -9.428 -0.985 1.00 98.00 87 LYS A N 1
ATOM 691 C CA . LYS A 1 87 ? 9.787 -9.553 -0.176 1.00 98.00 87 LYS A CA 1
ATOM 692 C C . LYS A 1 87 ? 11.055 -9.502 -1.033 1.00 98.00 87 LYS A C 1
ATOM 694 O O . LYS A 1 87 ? 12.039 -8.881 -0.626 1.00 98.00 87 LYS A O 1
ATOM 699 N N . TRP A 1 88 ? 11.038 -10.107 -2.222 1.00 96.94 88 TRP A N 1
ATOM 700 C CA . TRP A 1 88 ? 12.141 -10.006 -3.181 1.00 96.94 88 TRP A CA 1
ATOM 701 C C . TRP A 1 88 ? 12.338 -8.566 -3.686 1.00 96.94 88 TRP A C 1
ATOM 703 O O . TRP A 1 88 ? 13.470 -8.083 -3.691 1.00 96.94 88 TRP A O 1
ATOM 713 N N . TYR A 1 89 ? 11.261 -7.835 -3.999 1.00 97.44 89 TYR A N 1
ATOM 714 C CA . TYR A 1 89 ? 11.323 -6.410 -4.363 1.00 97.44 89 TYR A CA 1
ATOM 715 C C . TYR A 1 89 ? 11.951 -5.571 -3.250 1.00 97.44 89 TYR A C 1
ATOM 717 O O . TYR A 1 89 ? 12.882 -4.806 -3.508 1.00 97.44 89 TYR A O 1
ATOM 725 N N . LEU A 1 90 ? 11.508 -5.761 -2.002 1.00 96.88 90 LEU A N 1
ATOM 726 C CA . LEU A 1 90 ? 12.086 -5.079 -0.844 1.00 96.88 90 LEU A CA 1
ATOM 727 C C . LEU A 1 90 ? 13.584 -5.388 -0.697 1.00 96.88 90 LEU A C 1
ATOM 729 O O . LEU A 1 90 ? 14.385 -4.481 -0.478 1.00 96.88 90 LEU A O 1
ATOM 733 N N . ARG A 1 91 ? 13.991 -6.654 -0.855 1.00 94.31 91 ARG A N 1
ATOM 734 C CA . ARG A 1 91 ? 15.405 -7.058 -0.799 1.00 94.31 91 ARG A CA 1
ATOM 735 C C . ARG A 1 91 ? 16.236 -6.331 -1.861 1.00 94.31 91 ARG A C 1
ATOM 737 O O . ARG A 1 91 ? 17.294 -5.794 -1.526 1.00 94.31 91 ARG A O 1
ATOM 744 N N . THR A 1 92 ? 15.753 -6.300 -3.102 1.00 91.69 92 THR A N 1
ATOM 745 C CA . THR A 1 92 ? 16.412 -5.631 -4.234 1.00 91.69 92 THR A CA 1
ATOM 746 C C . THR A 1 92 ? 16.537 -4.129 -3.984 1.00 91.69 92 THR A C 1
ATOM 748 O O . THR A 1 92 ? 17.639 -3.584 -4.078 1.00 91.69 92 THR A O 1
ATOM 751 N N . LEU A 1 93 ? 15.454 -3.481 -3.546 1.00 92.50 93 LEU A N 1
ATOM 752 C CA . LEU A 1 93 ? 15.431 -2.061 -3.195 1.00 92.50 93 LEU A CA 1
ATOM 753 C C . LEU A 1 93 ? 16.458 -1.719 -2.103 1.00 92.50 93 LEU A C 1
ATOM 755 O O . LEU A 1 93 ? 17.274 -0.813 -2.271 1.00 92.50 93 LEU A O 1
ATOM 759 N N . LEU A 1 94 ? 16.471 -2.477 -1.003 1.00 91.81 94 LEU A N 1
ATOM 760 C CA . LEU A 1 94 ? 17.399 -2.249 0.110 1.00 91.81 94 LEU A CA 1
ATOM 761 C C . LEU A 1 94 ? 18.862 -2.447 -0.291 1.00 91.81 94 LEU A C 1
ATOM 763 O O . LEU A 1 94 ? 19.727 -1.694 0.156 1.00 91.81 94 LEU A O 1
ATOM 767 N N . SER A 1 95 ? 19.137 -3.438 -1.144 1.00 89.62 95 SER A N 1
ATOM 768 C CA . SER A 1 95 ? 20.495 -3.713 -1.624 1.00 89.62 95 SER A CA 1
ATOM 769 C C . SER A 1 95 ? 21.069 -2.569 -2.463 1.00 89.62 95 SER A C 1
ATOM 771 O O . SER A 1 95 ? 22.271 -2.319 -2.408 1.00 89.62 95 SER A O 1
ATOM 773 N N . ARG A 1 96 ? 20.205 -1.842 -3.181 1.00 89.31 96 ARG A N 1
ATOM 774 C CA . ARG A 1 96 ? 20.583 -0.708 -4.029 1.00 89.31 96 ARG A CA 1
ATOM 775 C C . ARG A 1 96 ? 20.826 0.575 -3.231 1.00 89.31 96 ARG A C 1
ATOM 777 O O . ARG A 1 96 ? 21.737 1.325 -3.560 1.00 89.31 96 ARG A O 1
ATOM 784 N N . LEU A 1 97 ? 20.041 0.820 -2.181 1.00 85.00 97 LEU A N 1
ATOM 785 C CA . LEU A 1 97 ? 19.992 2.124 -1.500 1.00 85.00 97 LEU A CA 1
ATOM 786 C C . LEU A 1 97 ? 20.793 2.210 -0.196 1.00 85.00 97 LEU A C 1
ATOM 788 O O . LEU A 1 97 ? 20.853 3.274 0.415 1.00 85.00 97 LEU A O 1
ATOM 792 N N . ASN A 1 98 ? 21.390 1.104 0.256 1.00 80.25 98 ASN A N 1
ATOM 793 C CA . ASN A 1 98 ? 22.075 1.013 1.552 1.00 80.25 98 ASN A CA 1
ATOM 794 C C . ASN A 1 98 ? 21.208 1.499 2.738 1.00 80.25 98 ASN A C 1
ATOM 796 O O . ASN A 1 98 ? 21.700 2.062 3.717 1.00 80.25 98 ASN A O 1
ATOM 800 N N . ILE A 1 99 ? 19.893 1.287 2.646 1.00 84.44 99 ILE A N 1
ATOM 801 C CA . ILE A 1 99 ? 18.935 1.608 3.706 1.00 84.44 99 ILE A CA 1
ATOM 802 C C . ILE A 1 99 ? 18.867 0.426 4.667 1.00 84.44 99 ILE A C 1
ATOM 804 O O . ILE A 1 99 ? 18.810 -0.734 4.259 1.00 84.44 99 ILE A O 1
ATOM 808 N N . SER A 1 100 ? 18.855 0.709 5.968 1.00 88.94 100 SER A N 1
ATOM 809 C CA . SER A 1 100 ? 18.690 -0.343 6.971 1.00 88.94 100 SER A CA 1
ATOM 810 C C . SER A 1 100 ? 17.213 -0.686 7.182 1.00 88.94 100 SER A C 1
ATOM 812 O O . SER A 1 100 ? 16.368 0.203 7.293 1.00 88.94 100 SER A O 1
ATOM 814 N N . MET A 1 101 ? 16.917 -1.979 7.342 1.00 93.88 101 MET A N 1
ATOM 815 C CA . MET A 1 101 ? 15.586 -2.457 7.745 1.00 93.88 101 MET A CA 1
ATOM 816 C C . MET A 1 101 ? 15.112 -1.795 9.048 1.00 93.88 101 MET A C 1
ATOM 818 O O . MET A 1 101 ? 13.946 -1.444 9.196 1.00 93.88 101 MET A O 1
ATOM 822 N N . LEU A 1 102 ? 16.039 -1.559 9.984 1.00 93.81 102 LEU A N 1
ATOM 823 C CA . LEU A 1 102 ? 15.753 -0.885 11.249 1.00 93.81 102 LEU A CA 1
ATOM 824 C C . LEU A 1 102 ? 15.234 0.547 11.046 1.00 93.81 102 LEU A C 1
ATOM 826 O O . LEU A 1 102 ? 14.359 0.983 11.791 1.00 93.81 102 LEU A O 1
ATOM 830 N N . GLY A 1 103 ? 15.764 1.271 10.056 1.00 91.75 103 GLY A N 1
ATOM 831 C CA . GLY A 1 103 ? 15.308 2.617 9.709 1.00 91.75 103 GLY A CA 1
ATOM 832 C C . GLY A 1 103 ? 13.857 2.624 9.230 1.00 91.75 103 GLY A C 1
ATOM 833 O O . GLY A 1 103 ? 13.066 3.423 9.722 1.00 91.75 103 GLY A O 1
ATOM 834 N N . LEU A 1 104 ? 13.494 1.679 8.355 1.00 94.69 104 LEU A N 1
ATOM 835 C CA . LEU A 1 104 ? 12.115 1.509 7.882 1.00 94.69 104 LEU A CA 1
ATOM 836 C C . LEU A 1 104 ? 11.154 1.208 9.034 1.00 94.69 104 LEU A C 1
ATOM 838 O O . LEU A 1 104 ? 10.140 1.885 9.183 1.00 94.69 104 LEU A O 1
ATOM 842 N N . VAL A 1 105 ? 11.504 0.238 9.886 1.00 97.25 105 VAL A N 1
ATOM 843 C CA . VAL A 1 105 ? 10.676 -0.151 11.039 1.00 97.25 105 VAL A CA 1
ATOM 844 C C . VAL A 1 105 ? 10.466 1.021 11.989 1.00 97.25 105 VAL A C 1
ATOM 846 O O . VAL A 1 105 ? 9.332 1.281 12.383 1.00 97.25 105 VAL A O 1
ATOM 849 N N . LYS A 1 106 ? 11.529 1.753 12.348 1.00 95.31 106 LYS A N 1
ATOM 850 C CA . LYS A 1 106 ? 11.406 2.926 13.228 1.00 95.31 106 LYS A CA 1
ATOM 851 C C . LYS A 1 106 ? 10.514 3.999 12.612 1.00 95.31 106 LYS A C 1
ATOM 853 O O . LYS A 1 106 ? 9.627 4.484 13.302 1.00 95.31 106 LYS A O 1
ATOM 858 N N . GLY A 1 107 ? 10.718 4.300 11.331 1.00 93.88 107 GLY A N 1
ATOM 859 C CA . GLY A 1 107 ? 9.937 5.298 10.611 1.00 93.88 107 GLY A CA 1
ATOM 860 C C . GLY A 1 107 ? 8.445 4.991 10.600 1.00 93.88 107 GLY A C 1
ATOM 861 O O . GLY A 1 107 ? 7.642 5.803 11.042 1.00 93.88 107 GLY A O 1
ATOM 862 N N . ILE A 1 108 ? 8.072 3.784 10.171 1.00 96.81 108 ILE A N 1
ATOM 863 C CA . ILE A 1 108 ? 6.664 3.369 10.090 1.00 96.81 108 ILE A CA 1
ATOM 864 C C . ILE A 1 108 ? 6.026 3.271 11.480 1.00 96.81 108 ILE A C 1
ATOM 866 O O . ILE A 1 108 ? 4.863 3.637 11.657 1.00 96.81 108 ILE A O 1
ATOM 870 N N . LYS A 1 109 ? 6.785 2.831 12.491 1.00 97.06 109 LYS A N 1
ATOM 871 C CA . LYS A 1 109 ? 6.292 2.706 13.868 1.00 97.06 109 LYS A CA 1
ATOM 872 C C . LYS A 1 109 ? 5.802 4.034 14.453 1.00 97.06 109 LYS A C 1
ATOM 874 O O . LYS A 1 109 ? 4.864 4.019 15.245 1.00 97.06 109 LYS A O 1
ATOM 879 N N . GLU A 1 110 ? 6.384 5.167 14.060 1.00 95.75 110 GLU A N 1
ATOM 880 C CA . GLU A 1 110 ? 5.988 6.497 14.557 1.00 95.75 110 GLU A CA 1
ATOM 881 C C . GLU A 1 110 ? 4.556 6.889 14.169 1.00 95.75 110 GLU A C 1
ATOM 883 O O . GLU A 1 110 ? 3.900 7.634 14.897 1.00 95.75 110 GLU A O 1
ATOM 888 N N . PHE A 1 111 ? 4.046 6.375 13.049 1.00 94.12 111 PHE A N 1
ATOM 889 C CA . PHE A 1 111 ? 2.719 6.713 12.533 1.00 94.12 111 PHE A CA 1
ATOM 890 C C . PHE A 1 111 ? 1.826 5.491 12.297 1.00 94.12 111 PHE A C 1
ATOM 892 O O . PHE A 1 111 ? 0.788 5.602 11.643 1.00 94.12 111 PHE A O 1
ATOM 899 N N . GLU A 1 112 ? 2.180 4.346 12.877 1.00 96.56 112 GLU A N 1
ATOM 900 C CA . GLU A 1 112 ? 1.433 3.091 12.774 1.00 96.56 112 GLU A CA 1
ATOM 901 C C . GLU A 1 112 ? -0.041 3.268 13.156 1.00 96.56 112 GLU A C 1
ATOM 903 O O . GLU A 1 112 ? -0.925 2.937 12.368 1.00 96.56 112 GLU A O 1
ATOM 908 N N . LYS A 1 113 ? -0.311 3.905 14.304 1.00 95.75 113 LYS A N 1
ATOM 909 C CA . LYS A 1 113 ? -1.680 4.209 14.743 1.00 95.75 113 LYS A CA 1
ATOM 910 C C . LYS A 1 113 ? -2.436 5.060 13.719 1.00 95.75 113 LYS A C 1
ATOM 912 O O . LYS A 1 113 ? -3.564 4.736 13.376 1.00 95.75 113 LYS A O 1
ATOM 917 N N . ARG A 1 114 ? -1.800 6.106 13.170 1.00 95.81 114 ARG A N 1
ATOM 918 C CA . ARG A 1 114 ? -2.408 6.951 12.123 1.00 95.81 114 ARG A CA 1
ATOM 919 C C . ARG A 1 114 ? -2.751 6.127 10.881 1.00 95.81 114 ARG A C 1
ATOM 921 O O . ARG A 1 114 ? -3.784 6.379 10.278 1.00 95.81 114 ARG A O 1
ATOM 928 N N . ALA A 1 115 ? -1.888 5.190 10.487 1.00 96.94 115 ALA A N 1
ATOM 929 C CA . ALA A 1 115 ? -2.146 4.320 9.344 1.00 96.94 115 ALA A CA 1
ATOM 930 C C . ALA A 1 115 ? -3.307 3.361 9.629 1.00 96.94 115 ALA A C 1
ATOM 932 O O . ALA A 1 115 ? -4.138 3.145 8.754 1.00 96.94 115 ALA A O 1
ATOM 933 N N . ARG A 1 116 ? -3.398 2.833 10.854 1.00 96.00 116 ARG A N 1
ATOM 934 C CA . ARG A 1 116 ? -4.509 1.984 11.299 1.00 96.00 116 ARG A CA 1
ATOM 935 C C . ARG A 1 116 ? -5.841 2.743 11.302 1.00 96.00 116 ARG A C 1
ATOM 937 O O . ARG A 1 116 ? -6.831 2.214 10.815 1.00 96.00 116 ARG A O 1
ATOM 944 N N . ASP A 1 117 ? -5.829 4.006 11.728 1.00 95.31 117 ASP A N 1
ATOM 945 C CA . ASP A 1 117 ? -6.994 4.905 11.733 1.00 95.31 117 ASP A CA 1
ATOM 946 C C . ASP A 1 117 ? -7.540 5.228 10.322 1.00 95.31 117 ASP A C 1
ATOM 948 O O . ASP A 1 117 ? -8.599 5.847 10.209 1.00 95.31 117 ASP A O 1
ATOM 952 N N . CYS A 1 118 ? -6.826 4.863 9.248 1.00 96.38 118 CYS A N 1
ATOM 953 C CA . CYS A 1 118 ? -7.298 5.027 7.871 1.00 96.38 118 CYS A CA 1
ATOM 954 C C . CYS A 1 118 ? -8.252 3.919 7.410 1.00 96.38 118 CYS A C 1
ATOM 956 O O . CYS A 1 118 ? -8.908 4.099 6.384 1.00 96.38 118 CYS A O 1
ATOM 958 N N . TYR A 1 119 ? -8.341 2.803 8.134 1.00 96.12 119 TYR A N 1
ATOM 959 C CA . TYR A 1 119 ? -9.190 1.669 7.777 1.00 96.12 119 TYR A CA 1
ATOM 960 C C . TYR A 1 119 ? -10.509 1.715 8.552 1.00 96.12 119 TYR A C 1
ATOM 962 O O . TYR A 1 119 ? -10.524 1.979 9.752 1.00 96.12 119 TYR A O 1
ATOM 970 N N . GLN A 1 120 ? -11.616 1.438 7.859 1.00 93.62 120 GLN A N 1
ATOM 971 C CA . GLN A 1 120 ? -12.966 1.448 8.436 1.00 93.62 120 GLN A CA 1
ATOM 972 C C . GLN A 1 120 ? -13.151 0.404 9.545 1.00 93.62 120 GLN A C 1
ATOM 974 O O . GLN A 1 120 ? -13.902 0.623 10.493 1.00 93.62 120 GLN A O 1
ATOM 979 N N . GLU A 1 121 ? -12.502 -0.748 9.400 1.00 90.31 121 GLU A N 1
ATOM 980 C CA . GLU A 1 121 ? -12.691 -1.907 10.265 1.00 90.31 121 GLU A CA 1
ATOM 981 C C . GLU A 1 121 ? -11.447 -2.173 11.119 1.00 90.31 121 GLU A C 1
ATOM 983 O O . GLU A 1 121 ? -10.324 -1.891 10.682 1.00 90.31 121 GLU A O 1
ATOM 988 N N . PRO A 1 122 ? -11.615 -2.769 12.315 1.00 90.06 122 PRO A N 1
ATOM 989 C CA . PRO A 1 122 ? -10.494 -3.253 13.103 1.00 90.06 122 PRO A CA 1
ATOM 990 C C . PRO A 1 122 ? -9.616 -4.211 12.295 1.00 90.06 122 PRO A C 1
ATOM 992 O O . PRO A 1 122 ? -10.090 -5.165 11.681 1.00 90.06 122 PRO A O 1
ATOM 995 N N . ILE A 1 123 ? -8.311 -3.963 12.324 1.00 93.81 123 ILE A N 1
ATOM 996 C CA . ILE A 1 123 ? -7.326 -4.780 11.619 1.00 93.81 123 ILE A CA 1
ATOM 997 C C . ILE A 1 123 ? -6.882 -5.928 12.526 1.00 93.81 123 ILE A C 1
ATOM 999 O O . ILE A 1 123 ? -6.279 -5.687 13.573 1.00 93.81 123 ILE A O 1
ATOM 1003 N N . ASP A 1 124 ? -7.120 -7.161 12.081 1.00 93.62 124 ASP A N 1
ATOM 1004 C CA . ASP A 1 124 ? -6.652 -8.401 12.716 1.00 93.62 124 ASP A CA 1
ATOM 1005 C C . ASP A 1 124 ? -5.166 -8.669 12.405 1.00 93.62 124 ASP A C 1
ATOM 1007 O O . ASP A 1 124 ? -4.788 -9.689 11.838 1.00 93.62 124 ASP A O 1
ATOM 1011 N N . LEU A 1 125 ? -4.312 -7.697 12.709 1.00 96.25 125 LEU A N 1
ATOM 1012 C CA . LEU A 1 125 ? -2.857 -7.821 12.680 1.00 96.25 125 LEU A CA 1
ATOM 1013 C C . LEU A 1 125 ? -2.323 -7.142 13.930 1.00 96.25 125 LEU A C 1
ATOM 1015 O O . LEU A 1 125 ? -2.730 -6.010 14.245 1.00 96.25 125 LEU A O 1
ATOM 1019 N N . ASP A 1 126 ? -1.388 -7.799 14.611 1.00 97.19 126 ASP A N 1
ATOM 1020 C CA . ASP A 1 126 ? -0.677 -7.153 15.704 1.00 97.19 126 ASP A CA 1
ATOM 1021 C C . ASP A 1 126 ? 0.150 -5.956 15.191 1.00 97.19 126 ASP A C 1
ATOM 1023 O O . ASP A 1 126 ? 0.231 -5.670 13.990 1.00 97.19 126 ASP A O 1
ATOM 1027 N N . GLN A 1 127 ? 0.726 -5.177 16.107 1.00 97.06 127 GLN A N 1
ATOM 1028 C CA . GLN A 1 127 ? 1.482 -3.988 15.714 1.00 97.06 127 GLN A CA 1
ATOM 1029 C C . GLN A 1 127 ? 2.673 -4.325 14.799 1.00 97.06 127 GLN A C 1
ATOM 1031 O O . GLN A 1 127 ? 2.942 -3.583 13.856 1.00 97.06 127 GLN A O 1
ATOM 1036 N N . ASN A 1 128 ? 3.393 -5.413 15.068 1.00 97.69 128 ASN A N 1
ATOM 1037 C CA . ASN A 1 128 ? 4.577 -5.782 14.299 1.00 97.69 128 ASN A CA 1
ATOM 1038 C C . ASN A 1 128 ? 4.189 -6.342 12.929 1.00 97.69 128 ASN A C 1
ATOM 1040 O O . ASN A 1 128 ? 4.777 -5.921 11.935 1.00 97.69 128 ASN A O 1
ATOM 1044 N N . GLU A 1 129 ? 3.185 -7.220 12.871 1.00 98.06 129 GLU A N 1
ATOM 1045 C CA . GLU A 1 129 ? 2.637 -7.751 11.618 1.00 98.06 129 GLU A CA 1
ATOM 1046 C C . GLU A 1 129 ? 2.147 -6.614 10.712 1.00 98.06 129 GLU A C 1
ATOM 1048 O O . GLU A 1 129 ? 2.438 -6.586 9.516 1.00 98.06 129 GLU A O 1
ATOM 1053 N N . PHE A 1 130 ? 1.443 -5.632 11.281 1.00 98.44 130 PHE A N 1
ATOM 1054 C CA . PHE A 1 130 ? 0.941 -4.495 10.519 1.00 98.44 130 PHE A CA 1
ATOM 1055 C C . PHE A 1 130 ? 2.075 -3.593 10.014 1.00 98.44 130 PHE A C 1
ATOM 1057 O O . PHE A 1 130 ? 2.063 -3.202 8.849 1.00 98.44 130 PHE A O 1
ATOM 1064 N N . ILE A 1 131 ? 3.088 -3.300 10.840 1.00 98.50 131 ILE A N 1
ATOM 1065 C CA . ILE A 1 131 ? 4.275 -2.541 10.405 1.00 98.50 131 ILE A CA 1
ATOM 1066 C C . ILE A 1 131 ? 5.022 -3.284 9.292 1.00 98.50 131 ILE A C 1
ATOM 1068 O O . ILE A 1 131 ? 5.414 -2.660 8.306 1.00 98.50 131 ILE A O 1
ATOM 1072 N N . GLU A 1 132 ? 5.222 -4.596 9.434 1.00 98.38 132 GLU A N 1
ATOM 1073 C CA . GLU A 1 132 ? 5.866 -5.426 8.413 1.00 98.38 132 GLU A CA 1
ATOM 1074 C C . GLU A 1 132 ? 5.094 -5.358 7.091 1.00 98.38 132 GLU A C 1
ATOM 1076 O O . GLU A 1 132 ? 5.699 -5.084 6.053 1.00 98.38 132 GLU A O 1
ATOM 1081 N N . MET A 1 133 ? 3.768 -5.517 7.137 1.00 98.50 133 MET A N 1
ATOM 1082 C CA . MET A 1 133 ? 2.901 -5.404 5.965 1.00 98.50 133 MET A CA 1
ATOM 1083 C C . MET A 1 133 ? 3.027 -4.026 5.300 1.00 98.50 133 MET A C 1
ATOM 1085 O O . MET A 1 133 ? 3.290 -3.961 4.101 1.00 98.50 133 MET A O 1
ATOM 1089 N N . LEU A 1 134 ? 2.946 -2.924 6.060 1.00 98.62 134 LEU A N 1
ATOM 1090 C CA . LEU A 1 134 ? 3.080 -1.569 5.504 1.00 98.62 134 LEU A CA 1
ATOM 1091 C C . LEU A 1 134 ? 4.422 -1.365 4.783 1.00 98.62 134 LEU A C 1
ATOM 1093 O O . LEU A 1 134 ? 4.466 -0.718 3.735 1.00 98.62 134 LEU A O 1
ATOM 1097 N N . ILE A 1 135 ? 5.513 -1.909 5.333 1.00 98.50 135 ILE A N 1
ATOM 1098 C CA . ILE A 1 135 ? 6.850 -1.81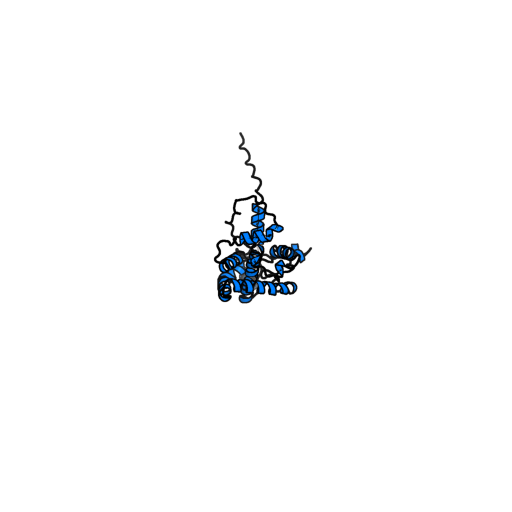9 4.731 1.00 98.50 135 ILE A CA 1
ATOM 1099 C C . ILE A 1 135 ? 6.921 -2.652 3.455 1.00 98.50 135 ILE A C 1
ATOM 1101 O O . ILE A 1 135 ? 7.354 -2.140 2.424 1.00 98.50 135 ILE A O 1
ATOM 1105 N N . ILE A 1 136 ? 6.530 -3.925 3.517 1.00 98.62 136 ILE A N 1
ATOM 1106 C CA . ILE A 1 136 ? 6.629 -4.851 2.384 1.00 98.62 136 ILE A CA 1
ATOM 1107 C C . ILE A 1 136 ? 5.765 -4.355 1.225 1.00 98.62 136 ILE A C 1
ATOM 1109 O O . ILE A 1 136 ? 6.268 -4.213 0.109 1.00 98.62 136 ILE A O 1
ATOM 1113 N N . ASP A 1 137 ? 4.503 -4.038 1.496 1.00 98.75 137 ASP A N 1
ATOM 1114 C CA . ASP A 1 137 ? 3.534 -3.630 0.483 1.00 98.75 137 ASP A CA 1
ATOM 1115 C C . ASP A 1 137 ? 3.881 -2.250 -0.073 1.00 98.75 137 ASP A C 1
ATOM 1117 O O . ASP A 1 137 ? 3.901 -2.047 -1.288 1.00 98.75 137 ASP A O 1
ATOM 1121 N N . GLY A 1 138 ? 4.235 -1.304 0.800 1.00 98.44 138 GLY A N 1
ATOM 1122 C CA . GLY A 1 138 ? 4.577 0.050 0.386 1.00 98.44 138 GLY A CA 1
ATOM 1123 C C . GLY A 1 138 ? 5.880 0.118 -0.411 1.00 98.44 138 GLY A C 1
ATOM 1124 O O . GLY A 1 138 ? 5.925 0.771 -1.455 1.00 98.44 138 GLY A O 1
ATOM 1125 N N . CYS A 1 139 ? 6.930 -0.592 0.015 1.00 98.06 139 CYS A N 1
ATOM 1126 C CA . CYS A 1 139 ? 8.175 -0.669 -0.751 1.00 98.06 139 CYS A CA 1
ATOM 1127 C C . CYS A 1 139 ? 7.997 -1.436 -2.063 1.00 98.06 139 CYS A C 1
ATOM 1129 O O . CYS A 1 139 ? 8.599 -1.042 -3.062 1.00 98.06 139 CYS A O 1
ATOM 1131 N N . PHE A 1 140 ? 7.172 -2.488 -2.086 1.00 98.62 140 PHE A N 1
ATOM 1132 C CA . PHE A 1 140 ? 6.820 -3.169 -3.328 1.00 98.62 140 PHE A CA 1
ATOM 1133 C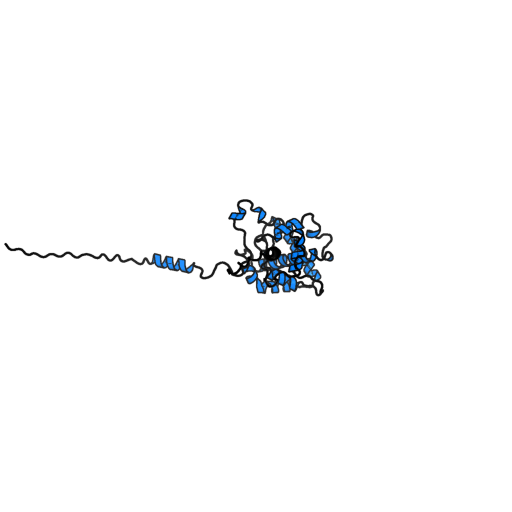 C . PHE A 1 140 ? 6.175 -2.201 -4.323 1.00 98.62 140 PHE A C 1
ATOM 1135 O O . PHE A 1 140 ? 6.644 -2.120 -5.454 1.00 98.62 140 PHE A O 1
ATOM 1142 N N . LEU A 1 141 ? 5.164 -1.431 -3.907 1.00 98.62 141 LEU A N 1
ATOM 1143 C CA . LEU A 1 141 ? 4.479 -0.472 -4.780 1.00 98.62 141 LEU A CA 1
ATOM 1144 C C . LEU A 1 141 ? 5.428 0.614 -5.292 1.00 98.62 141 LEU A C 1
ATOM 1146 O O . LEU A 1 141 ? 5.488 0.868 -6.493 1.00 98.62 141 LEU A O 1
ATOM 1150 N N . VAL A 1 142 ? 6.216 1.218 -4.398 1.00 96.62 142 VAL A N 1
ATOM 1151 C CA . VAL A 1 142 ? 7.217 2.227 -4.779 1.00 96.62 142 VAL A CA 1
ATOM 1152 C C . VAL A 1 142 ? 8.187 1.668 -5.822 1.00 96.62 142 VAL A C 1
ATOM 1154 O O . VAL A 1 142 ? 8.457 2.325 -6.830 1.00 96.62 142 VAL A O 1
ATOM 1157 N N . GLU A 1 143 ? 8.699 0.457 -5.610 1.00 96.12 143 GLU A N 1
ATOM 1158 C CA . GLU A 1 143 ? 9.663 -0.154 -6.521 1.00 96.12 143 GLU A CA 1
ATOM 1159 C C . GLU A 1 143 ? 9.023 -0.636 -7.830 1.00 96.12 143 GLU A C 1
ATOM 1161 O O . GLU A 1 143 ? 9.632 -0.503 -8.892 1.00 96.12 143 GLU A O 1
ATOM 1166 N N . LEU A 1 144 ? 7.779 -1.118 -7.787 1.00 97.50 144 LEU A N 1
ATOM 1167 C CA . LEU A 1 144 ? 6.975 -1.453 -8.961 1.00 97.50 144 LEU A CA 1
ATOM 1168 C C . LEU A 1 144 ? 6.841 -0.242 -9.890 1.00 97.50 144 LEU A C 1
ATOM 1170 O O . LEU A 1 144 ? 7.180 -0.335 -11.071 1.00 97.50 144 LEU A O 1
ATOM 1174 N N . PHE A 1 145 ? 6.419 0.909 -9.359 1.00 96.25 145 PHE A N 1
ATOM 1175 C CA . PHE A 1 145 ? 6.227 2.110 -10.174 1.00 96.25 145 PHE A CA 1
ATOM 1176 C C . PHE A 1 145 ? 7.552 2.675 -10.709 1.00 96.25 145 PHE A C 1
ATOM 1178 O O . PHE A 1 145 ? 7.613 3.184 -11.832 1.00 96.25 145 PHE A O 1
ATOM 1185 N N . ARG A 1 146 ? 8.648 2.540 -9.951 1.00 93.50 146 ARG A N 1
ATOM 1186 C CA . ARG A 1 146 ? 9.994 2.885 -10.435 1.00 93.50 146 ARG A CA 1
ATOM 1187 C C . ARG A 1 146 ? 10.435 1.983 -11.574 1.00 93.50 146 ARG A C 1
ATOM 1189 O O . ARG A 1 146 ? 10.857 2.503 -12.602 1.00 93.50 146 ARG A O 1
ATOM 1196 N N . LYS A 1 147 ? 10.307 0.662 -11.424 1.00 93.94 147 LYS A N 1
ATOM 1197 C CA . LYS A 1 147 ? 10.626 -0.313 -12.477 1.00 93.94 147 LYS A CA 1
ATOM 1198 C C . LYS A 1 147 ? 9.778 -0.089 -13.725 1.00 93.94 147 LYS A C 1
ATOM 1200 O O . LYS A 1 147 ? 10.290 -0.261 -14.827 1.00 93.94 147 LYS A O 1
ATOM 1205 N N . GLU A 1 148 ? 8.526 0.349 -13.595 1.00 92.69 148 GLU A N 1
ATOM 1206 C CA . GLU A 1 148 ? 7.701 0.713 -14.753 1.00 92.69 148 GLU A CA 1
ATOM 1207 C C . GLU A 1 148 ? 8.340 1.839 -15.577 1.00 92.69 148 GLU A C 1
ATOM 1209 O O . GLU A 1 148 ? 8.395 1.763 -16.800 1.00 92.69 148 GLU A O 1
ATOM 1214 N N . THR A 1 149 ? 8.912 2.847 -14.920 1.00 90.62 149 THR A N 1
ATOM 1215 C CA . THR A 1 149 ? 9.527 3.980 -15.626 1.00 90.62 149 THR A CA 1
ATOM 1216 C C . THR A 1 149 ? 10.993 3.743 -16.005 1.00 90.62 149 THR A C 1
ATOM 1218 O O . THR A 1 149 ? 11.447 4.250 -17.029 1.00 90.62 149 THR A O 1
ATOM 1221 N N . ILE A 1 150 ? 11.741 3.001 -15.187 1.00 90.62 150 ILE A N 1
ATOM 1222 C CA . ILE A 1 150 ? 13.191 2.807 -15.296 1.00 90.62 150 ILE A CA 1
ATOM 1223 C C . ILE A 1 150 ? 13.448 1.325 -15.567 1.00 90.62 150 ILE A C 1
ATOM 1225 O O . ILE A 1 150 ? 13.529 0.501 -14.651 1.00 90.62 150 ILE A O 1
ATOM 1229 N N . SER A 1 151 ? 13.547 0.980 -16.849 1.00 90.19 151 SER A N 1
ATOM 1230 C CA . SER A 1 151 ? 13.704 -0.406 -17.305 1.00 90.19 151 SER A CA 1
ATOM 1231 C C . SER A 1 151 ? 14.970 -1.091 -16.779 1.00 90.19 151 SER A C 1
ATOM 1233 O O . SER A 1 151 ? 14.977 -2.303 -16.592 1.00 90.19 151 SER A O 1
ATOM 1235 N N . GLU A 1 152 ? 16.006 -0.317 -16.462 1.00 90.75 152 GLU A N 1
ATOM 1236 C CA . GLU A 1 152 ? 17.295 -0.758 -15.928 1.00 90.75 152 GLU A CA 1
ATOM 1237 C C . GLU A 1 152 ? 17.181 -1.368 -14.524 1.00 90.75 152 GLU A C 1
ATOM 1239 O O . GLU A 1 152 ? 18.076 -2.085 -14.085 1.00 90.75 152 GLU A O 1
ATOM 1244 N N . LEU A 1 153 ? 16.075 -1.108 -13.817 1.00 90.19 153 LEU A N 1
ATOM 1245 C CA . LEU A 1 153 ? 15.787 -1.708 -12.513 1.00 90.19 153 LEU A CA 1
ATOM 1246 C C . LEU A 1 153 ? 15.153 -3.101 -12.624 1.00 90.19 153 LEU A C 1
ATOM 1248 O O . LEU A 1 153 ? 14.965 -3.783 -11.612 1.00 90.19 153 LEU A O 1
ATOM 1252 N N . ARG A 1 154 ? 14.762 -3.527 -13.827 1.00 92.75 154 ARG A N 1
ATOM 1253 C CA . ARG A 1 154 ? 14.129 -4.828 -14.067 1.00 92.75 154 ARG A CA 1
ATOM 1254 C C . ARG A 1 154 ? 15.215 -5.884 -14.237 1.00 92.75 154 ARG A C 1
ATOM 1256 O O . ARG A 1 154 ? 16.140 -5.711 -15.025 1.00 92.75 154 ARG A O 1
ATOM 1263 N N . SER A 1 155 ? 15.097 -6.989 -13.507 1.00 89.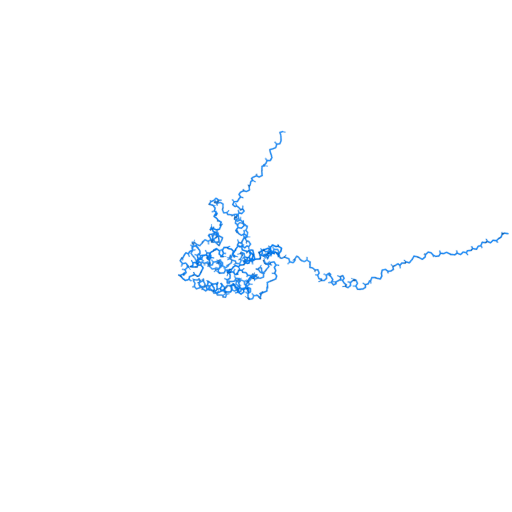38 155 SER A N 1
ATOM 1264 C CA . SER A 1 155 ? 15.926 -8.162 -13.772 1.00 89.38 155 SER A CA 1
ATOM 1265 C C . SER A 1 155 ? 15.321 -8.984 -14.915 1.00 89.38 155 SER A C 1
ATOM 1267 O O . SER A 1 155 ? 14.125 -8.902 -15.204 1.00 89.38 155 SER A O 1
ATOM 1269 N N . MET A 1 156 ? 16.148 -9.796 -15.575 1.00 87.44 156 MET A N 1
ATOM 1270 C CA . MET A 1 156 ? 15.699 -10.665 -16.675 1.00 87.44 156 MET A CA 1
ATOM 1271 C C . MET A 1 156 ? 14.669 -11.717 -16.236 1.00 87.44 156 MET A C 1
ATOM 1273 O O . MET A 1 156 ? 13.948 -12.254 -17.068 1.00 87.44 156 MET A O 1
ATOM 1277 N N . ASP A 1 157 ? 14.619 -12.019 -14.943 1.00 90.25 157 ASP A N 1
ATOM 1278 C CA . ASP A 1 157 ? 13.730 -12.978 -14.288 1.00 90.25 157 ASP A CA 1
ATOM 1279 C C . ASP A 1 157 ? 12.625 -12.301 -13.459 1.00 90.25 157 ASP A C 1
ATOM 1281 O O . ASP A 1 157 ? 11.945 -12.967 -12.683 1.00 90.25 157 ASP A O 1
ATOM 1285 N N . ASP A 1 158 ? 12.426 -10.988 -13.618 1.00 94.88 158 ASP A N 1
ATOM 1286 C CA . ASP A 1 158 ? 11.404 -10.239 -12.889 1.00 94.88 158 ASP A CA 1
ATOM 1287 C C . ASP A 1 158 ? 9.996 -10.794 -13.203 1.00 94.88 158 ASP A C 1
ATOM 1289 O O . ASP A 1 158 ? 9.540 -10.699 -14.350 1.00 94.88 158 ASP A O 1
ATOM 1293 N N . PRO A 1 159 ? 9.289 -11.382 -12.221 1.00 93.50 159 PRO A N 1
ATOM 1294 C CA . PRO A 1 159 ? 8.034 -12.082 -12.472 1.00 93.50 159 PRO A CA 1
ATOM 1295 C C . PRO A 1 159 ? 6.894 -11.129 -12.833 1.00 93.50 159 PRO A C 1
ATOM 1297 O O . PRO A 1 159 ? 5.919 -11.571 -13.435 1.00 93.50 159 PRO A O 1
ATOM 1300 N N . ILE A 1 160 ? 6.999 -9.838 -12.495 1.00 95.62 160 ILE A N 1
ATOM 1301 C CA . ILE A 1 160 ? 5.961 -8.868 -12.838 1.00 95.62 160 ILE A CA 1
ATOM 1302 C C . ILE A 1 160 ? 6.072 -8.450 -14.298 1.00 95.62 160 ILE A C 1
ATOM 1304 O O . ILE A 1 160 ? 5.078 -8.416 -15.017 1.00 95.62 160 ILE A O 1
ATOM 1308 N N . PHE A 1 161 ? 7.289 -8.144 -14.744 1.00 94.25 161 PHE A N 1
ATOM 1309 C CA . PHE A 1 161 ? 7.517 -7.576 -16.073 1.00 94.25 161 PHE A CA 1
AT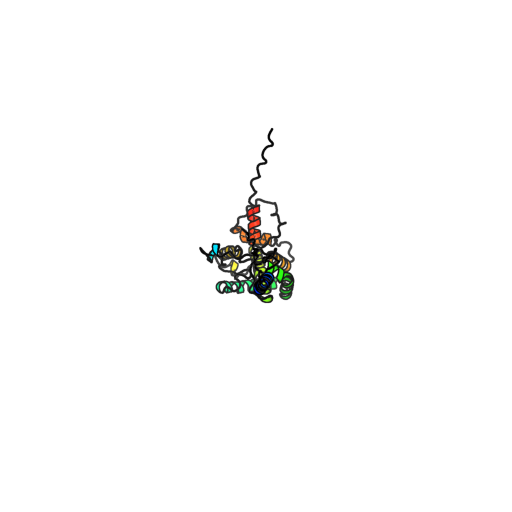OM 1310 C C . PHE A 1 161 ? 7.729 -8.625 -17.170 1.00 94.25 161 PHE A C 1
ATOM 1312 O O . PHE A 1 161 ? 7.625 -8.284 -18.348 1.00 94.25 161 PHE A O 1
ATOM 1319 N N . ASN A 1 162 ? 7.998 -9.884 -16.807 1.00 91.44 162 ASN A N 1
ATOM 1320 C CA . ASN A 1 162 ? 8.224 -10.971 -17.766 1.00 91.44 162 ASN A CA 1
ATOM 1321 C C . ASN A 1 162 ? 7.056 -11.967 -17.867 1.00 91.44 162 ASN A C 1
ATOM 1323 O O . ASN A 1 162 ? 7.081 -12.849 -18.727 1.00 91.44 162 ASN A O 1
ATOM 1327 N N . MET A 1 163 ? 6.023 -11.842 -17.028 1.00 90.44 163 MET A N 1
ATOM 1328 C CA . MET A 1 163 ? 4.822 -12.672 -17.117 1.00 90.44 163 MET A CA 1
ATOM 1329 C C . MET A 1 163 ? 3.753 -11.993 -17.975 1.00 90.44 163 MET A C 1
ATOM 1331 O O . MET A 1 163 ? 3.333 -10.865 -17.716 1.00 90.44 163 MET A O 1
ATOM 1335 N N . ALA A 1 164 ? 3.273 -12.710 -18.995 1.00 89.25 164 ALA A N 1
ATOM 1336 C CA . ALA A 1 164 ? 2.184 -12.230 -19.834 1.00 89.25 164 ALA A CA 1
ATOM 1337 C C . ALA A 1 164 ? 0.935 -11.925 -18.992 1.00 89.25 164 ALA A C 1
ATOM 1339 O O . ALA A 1 164 ? 0.584 -12.673 -18.081 1.00 89.25 164 ALA A O 1
ATOM 1340 N N . CYS A 1 165 ? 0.255 -10.835 -19.339 1.00 90.06 165 CYS A N 1
ATOM 1341 C CA . CYS A 1 165 ? -0.973 -10.365 -18.701 1.00 90.06 165 CYS A CA 1
ATOM 1342 C C . CYS A 1 165 ? -0.859 -9.915 -17.227 1.00 90.06 165 CYS A C 1
ATOM 1344 O O . CYS A 1 165 ? -1.876 -9.564 -16.630 1.00 90.06 165 CYS A O 1
ATOM 1346 N N . MET A 1 166 ? 0.338 -9.897 -16.627 1.00 94.69 166 MET A N 1
ATOM 1347 C CA . MET A 1 166 ? 0.495 -9.547 -15.210 1.00 94.69 166 MET A CA 1
ATOM 1348 C C . MET A 1 166 ? 0.044 -8.115 -14.899 1.00 94.69 166 MET A C 1
ATOM 1350 O O . MET A 1 166 ? -0.654 -7.888 -13.914 1.00 94.69 166 MET A O 1
ATOM 1354 N N . HIS A 1 167 ? 0.371 -7.153 -15.765 1.00 93.31 167 HIS A N 1
ATOM 1355 C CA . HIS A 1 167 ? -0.064 -5.764 -15.605 1.00 93.31 167 HIS A CA 1
ATOM 1356 C C . HIS A 1 167 ? -1.580 -5.620 -15.513 1.00 93.31 167 HIS A C 1
ATOM 1358 O O . HIS A 1 167 ? -2.050 -4.836 -14.703 1.00 93.31 167 HIS A O 1
ATOM 1364 N N . GLN A 1 168 ? -2.354 -6.391 -16.279 1.00 93.44 168 GLN A N 1
ATOM 1365 C CA . GLN A 1 168 ? -3.816 -6.350 -16.239 1.00 93.44 168 GLN A CA 1
ATOM 1366 C C . GLN A 1 168 ? -4.352 -6.771 -14.866 1.00 93.44 168 GLN A C 1
ATOM 1368 O O . GLN A 1 168 ? -5.237 -6.099 -14.337 1.00 93.44 168 GLN A O 1
ATOM 1373 N N . PHE A 1 169 ? -3.791 -7.832 -14.277 1.00 94.50 169 PHE A N 1
ATOM 1374 C CA . PHE A 1 169 ? -4.150 -8.257 -12.922 1.00 94.50 169 PHE A CA 1
ATOM 1375 C C . PHE A 1 169 ? -3.743 -7.213 -11.880 1.00 94.50 169 PHE A C 1
ATOM 1377 O O . PHE A 1 169 ? -4.532 -6.874 -11.004 1.00 94.50 169 PHE A O 1
ATOM 1384 N N . LEU A 1 170 ? -2.547 -6.629 -12.009 1.00 96.94 170 LEU A N 1
ATOM 1385 C CA . LEU A 1 170 ? -2.112 -5.558 -11.113 1.00 96.94 170 LEU A CA 1
ATOM 1386 C C . LEU A 1 170 ? -2.986 -4.306 -11.237 1.00 96.94 170 LEU A C 1
ATOM 1388 O O . LEU A 1 170 ? -3.303 -3.689 -10.228 1.00 96.94 170 LEU A O 1
ATOM 1392 N N . TYR A 1 171 ? -3.396 -3.919 -12.444 1.00 95.50 171 TYR A N 1
ATOM 1393 C CA . TYR A 1 171 ? -4.279 -2.770 -12.629 1.00 95.50 171 TYR A CA 1
ATOM 1394 C C . TYR A 1 171 ? -5.619 -2.971 -11.935 1.00 95.50 171 TYR A C 1
ATOM 1396 O O . TYR A 1 171 ? -6.098 -2.047 -11.284 1.00 95.50 171 TYR A O 1
ATOM 1404 N N . HIS A 1 172 ? -6.197 -4.167 -12.049 1.00 95.06 172 HIS A N 1
ATOM 1405 C CA . HIS A 1 172 ? -7.406 -4.530 -11.324 1.00 95.06 172 HIS A CA 1
ATOM 1406 C C . HIS A 1 172 ? -7.186 -4.433 -9.809 1.00 95.06 172 HIS A C 1
ATOM 1408 O O . HIS A 1 172 ? -7.825 -3.619 -9.143 1.00 95.06 172 HIS A O 1
ATOM 1414 N N . ASP A 1 173 ? -6.220 -5.186 -9.281 1.00 97.44 173 ASP A N 1
ATOM 1415 C CA . ASP A 1 173 ? -6.016 -5.338 -7.840 1.00 97.44 173 ASP A CA 1
ATOM 1416 C C . ASP A 1 173 ? -5.635 -4.023 -7.153 1.00 97.44 173 ASP A C 1
ATOM 1418 O O . ASP A 1 173 ? -6.086 -3.755 -6.040 1.00 97.44 173 ASP A O 1
ATOM 1422 N N . LEU A 1 174 ? -4.825 -3.182 -7.803 1.00 97.75 174 LEU A N 1
ATOM 1423 C CA . LEU A 1 174 ? -4.383 -1.896 -7.256 1.00 97.75 174 LEU A CA 1
ATOM 1424 C C . LEU A 1 174 ? -5.443 -0.789 -7.365 1.00 97.75 174 LEU A C 1
ATOM 1426 O O . LEU A 1 174 ? -5.254 0.281 -6.779 1.00 97.75 174 LEU A O 1
ATOM 1430 N N . LEU A 1 175 ? -6.544 -1.024 -8.088 1.00 96.38 175 LEU A N 1
ATOM 1431 C CA . LEU A 1 175 ? -7.695 -0.119 -8.160 1.00 96.38 175 LEU A CA 1
ATOM 1432 C C . LEU A 1 175 ? -8.870 -0.554 -7.268 1.00 96.38 175 LEU A C 1
ATOM 1434 O O . LEU A 1 175 ? -9.881 0.150 -7.205 1.00 96.38 175 LEU A O 1
ATOM 1438 N N . LEU A 1 176 ? -8.746 -1.669 -6.542 1.00 96.12 176 LEU A N 1
ATOM 1439 C CA . LEU A 1 176 ? -9.731 -2.079 -5.543 1.00 96.12 176 LEU A CA 1
ATOM 1440 C C . LEU A 1 176 ? -9.624 -1.205 -4.291 1.00 96.12 176 LEU A C 1
ATOM 1442 O O . LEU A 1 176 ? -8.547 -1.068 -3.710 1.00 96.12 176 LEU A O 1
ATOM 1446 N N . LEU A 1 177 ? -10.758 -0.664 -3.833 1.00 93.81 177 LEU A N 1
ATOM 1447 C CA . LEU A 1 177 ? -10.821 0.212 -2.654 1.00 93.81 177 LEU A CA 1
ATOM 1448 C C . LEU A 1 177 ? -10.347 -0.484 -1.367 1.00 93.81 177 LEU A C 1
ATOM 1450 O O . LEU A 1 177 ? -9.731 0.155 -0.523 1.00 93.81 177 LEU A O 1
ATOM 1454 N N . GLU A 1 178 ? -10.593 -1.790 -1.240 1.00 94.25 178 GLU A N 1
ATOM 1455 C CA . GLU A 1 178 ? -10.207 -2.598 -0.071 1.00 94.25 178 GLU A CA 1
ATOM 1456 C C . GLU A 1 178 ? -8.717 -2.967 -0.056 1.00 94.25 178 GLU A C 1
ATOM 1458 O O . GLU A 1 178 ? -8.198 -3.431 0.957 1.00 94.25 178 GLU A O 1
ATOM 1463 N N . ASN A 1 179 ? -8.033 -2.788 -1.187 1.00 97.50 179 ASN A N 1
ATOM 1464 C CA . ASN A 1 179 ? -6.687 -3.291 -1.434 1.00 97.50 179 ASN A CA 1
ATOM 1465 C C . ASN A 1 179 ? -5.688 -2.130 -1.539 1.00 97.50 179 ASN A C 1
ATOM 1467 O O . ASN A 1 179 ? -4.993 -1.970 -2.542 1.00 97.50 179 ASN A O 1
ATOM 1471 N N . GLN A 1 180 ? -5.702 -1.241 -0.544 1.00 97.94 180 GLN A N 1
ATOM 1472 C CA . GLN A 1 180 ? -4.982 0.032 -0.570 1.00 97.94 180 GLN A CA 1
ATOM 1473 C C . GLN A 1 180 ? -4.091 0.215 0.656 1.00 97.94 180 GLN A C 1
ATOM 1475 O O . GLN A 1 180 ? -4.345 -0.330 1.728 1.00 97.94 180 GLN A O 1
ATOM 1480 N N . LEU A 1 181 ? -3.084 1.076 0.497 1.00 98.06 181 LEU A N 1
ATOM 1481 C CA . LEU A 1 181 ? -2.354 1.694 1.598 1.00 98.06 181 LEU A CA 1
ATOM 1482 C C . LEU A 1 181 ? -2.662 3.192 1.664 1.00 98.06 181 LEU A C 1
ATOM 1484 O O . LEU A 1 181 ? -2.854 3.815 0.614 1.00 98.06 181 LEU A O 1
ATOM 1488 N N . PRO A 1 182 ? -2.622 3.806 2.862 1.00 97.50 182 PRO A N 1
ATOM 1489 C CA . PRO A 1 182 ? -2.707 5.252 2.978 1.00 97.50 182 PRO A CA 1
ATOM 1490 C C . PRO A 1 182 ? -1.560 5.924 2.215 1.00 97.50 182 PRO A C 1
ATOM 1492 O O . PRO A 1 182 ? -0.394 5.543 2.351 1.00 97.50 182 PRO A O 1
ATOM 1495 N N . TRP A 1 183 ? -1.870 6.962 1.443 1.00 97.25 183 TRP A N 1
ATOM 1496 C CA . TRP A 1 183 ? -0.910 7.644 0.575 1.00 97.25 183 TRP A CA 1
ATOM 1497 C C . TRP A 1 183 ? 0.304 8.170 1.336 1.00 97.25 183 TRP A C 1
ATOM 1499 O O . TRP A 1 183 ? 1.432 8.044 0.869 1.00 97.25 183 TRP A O 1
ATOM 1509 N N . PHE A 1 184 ? 0.099 8.714 2.538 1.00 96.12 184 PHE A N 1
ATOM 1510 C CA . PHE A 1 184 ? 1.196 9.248 3.344 1.00 96.12 184 PHE A CA 1
ATOM 1511 C C . PHE A 1 184 ? 2.232 8.172 3.723 1.00 96.12 184 PHE A C 1
ATOM 1513 O O . PHE A 1 184 ? 3.411 8.494 3.862 1.00 96.12 184 PHE A O 1
ATOM 1520 N N . VAL A 1 185 ? 1.825 6.898 3.838 1.00 97.56 185 VAL A N 1
ATOM 1521 C CA . VAL A 1 185 ? 2.745 5.767 4.052 1.00 97.56 185 VAL A CA 1
ATOM 1522 C C . VAL A 1 185 ? 3.600 5.555 2.804 1.00 97.56 185 VAL A C 1
ATOM 1524 O O . VAL A 1 185 ? 4.825 5.470 2.905 1.00 97.56 185 VAL A O 1
ATOM 1527 N N . LEU A 1 186 ? 2.974 5.539 1.623 1.00 97.62 186 LEU A N 1
ATOM 1528 C CA . LEU A 1 186 ? 3.679 5.419 0.343 1.00 97.62 186 LEU A CA 1
ATOM 1529 C C . LEU A 1 186 ? 4.641 6.589 0.123 1.00 97.62 186 LEU A C 1
ATOM 1531 O O . LEU A 1 186 ? 5.789 6.376 -0.254 1.00 97.62 186 LEU A O 1
ATOM 1535 N N . GLN A 1 187 ? 4.202 7.816 0.409 1.00 95.50 187 GLN A N 1
ATOM 1536 C CA . GLN A 1 187 ? 5.018 9.020 0.279 1.00 95.50 187 GLN A CA 1
ATOM 1537 C C . GLN A 1 187 ? 6.221 8.991 1.227 1.00 95.50 187 GLN A C 1
ATOM 1539 O O . GLN A 1 187 ? 7.333 9.335 0.823 1.00 95.50 187 GLN A O 1
ATOM 1544 N N . TYR A 1 188 ? 6.022 8.553 2.474 1.00 95.62 188 TYR A N 1
ATOM 1545 C CA . TYR A 1 188 ? 7.107 8.400 3.439 1.00 95.62 188 TYR A CA 1
ATOM 1546 C C . TYR A 1 188 ? 8.149 7.385 2.954 1.00 95.62 188 TYR A C 1
ATOM 1548 O O . TYR A 1 188 ? 9.341 7.696 2.909 1.00 95.62 188 TYR A O 1
ATOM 1556 N N . LEU A 1 189 ? 7.706 6.193 2.538 1.00 95.75 189 LEU A N 1
ATOM 1557 C CA . LEU A 1 189 ? 8.591 5.143 2.029 1.00 95.75 189 LEU A CA 1
ATOM 1558 C C . LEU A 1 189 ? 9.289 5.567 0.735 1.00 95.75 189 LEU A C 1
ATOM 1560 O O . LEU A 1 189 ? 10.477 5.297 0.568 1.00 95.75 189 LEU A O 1
ATOM 1564 N N . PHE A 1 190 ? 8.593 6.274 -0.157 1.00 94.00 190 PHE A N 1
ATOM 1565 C CA . PHE A 1 190 ? 9.178 6.843 -1.366 1.00 94.00 190 PHE A CA 1
ATOM 1566 C C . PHE A 1 190 ? 10.325 7.799 -1.029 1.00 94.00 190 PHE A C 1
ATOM 1568 O O . PHE A 1 190 ? 11.424 7.608 -1.546 1.00 94.00 190 PHE A O 1
ATOM 1575 N N . ASN A 1 191 ? 10.095 8.757 -0.122 1.00 92.00 191 ASN A N 1
ATOM 1576 C CA . ASN A 1 191 ? 11.090 9.744 0.308 1.00 92.00 191 ASN A CA 1
ATOM 1577 C C . ASN A 1 191 ? 12.300 9.077 0.975 1.00 92.00 191 ASN A C 1
ATOM 1579 O O . ASN A 1 191 ? 13.445 9.402 0.665 1.00 92.00 191 ASN A O 1
ATOM 1583 N N . LEU A 1 192 ? 12.051 8.114 1.866 1.00 90.62 192 LEU A N 1
ATOM 1584 C CA . LEU A 1 192 ? 13.105 7.383 2.567 1.00 90.62 192 LEU A CA 1
ATOM 1585 C C . LEU A 1 192 ? 13.955 6.540 1.609 1.00 90.62 192 LEU A C 1
ATOM 1587 O O . LEU A 1 192 ? 15.121 6.284 1.887 1.00 90.62 192 LEU A O 1
ATOM 1591 N N . THR A 1 193 ? 13.370 6.120 0.486 1.00 89.31 193 THR A N 1
ATOM 1592 C CA . THR A 1 193 ? 14.015 5.292 -0.535 1.00 89.31 193 THR A CA 1
ATOM 1593 C C . THR A 1 193 ? 14.445 6.085 -1.766 1.00 89.31 193 THR A C 1
ATOM 1595 O O . THR A 1 193 ? 14.676 5.491 -2.818 1.00 89.31 193 THR A O 1
ATOM 1598 N N . MET A 1 194 ? 14.521 7.417 -1.709 1.00 82.50 194 MET A N 1
ATOM 1599 C CA . MET A 1 194 ? 14.997 8.211 -2.847 1.00 82.50 194 MET A CA 1
ATOM 1600 C C . MET A 1 194 ? 16.493 8.009 -3.089 1.00 82.50 194 MET A C 1
ATOM 1602 O O . MET A 1 194 ? 17.301 7.984 -2.163 1.00 82.50 194 MET A O 1
ATOM 1606 N N . GLU A 1 195 ? 16.859 7.899 -4.364 1.00 73.00 195 GLU A N 1
ATOM 1607 C CA . GLU A 1 195 ? 18.249 7.996 -4.800 1.00 73.00 195 GLU A CA 1
ATOM 1608 C C . GLU A 1 195 ? 18.645 9.465 -4.925 1.00 73.00 195 GLU A C 1
ATOM 1610 O O . GLU A 1 195 ? 17.825 10.305 -5.285 1.00 73.00 195 GLU A O 1
ATOM 1615 N N . ASN A 1 196 ? 19.921 9.776 -4.692 1.00 64.06 196 ASN A N 1
ATOM 1616 C CA . ASN A 1 196 ? 20.459 11.137 -4.809 1.00 64.06 196 ASN A CA 1
ATOM 1617 C C . ASN A 1 196 ? 20.466 11.694 -6.255 1.00 64.06 196 ASN A C 1
ATOM 1619 O O . ASN A 1 196 ? 21.014 12.773 -6.481 1.00 64.06 196 ASN A O 1
ATOM 1623 N N . ASP A 1 197 ? 19.912 10.981 -7.243 1.00 57.75 197 ASP A N 1
ATOM 1624 C CA . ASP A 1 197 ? 19.873 11.434 -8.635 1.00 57.75 197 ASP A CA 1
ATOM 1625 C C . ASP A 1 197 ? 18.645 12.329 -8.892 1.00 57.75 197 ASP A C 1
ATOM 1627 O O . ASP A 1 197 ? 17.496 11.973 -8.620 1.00 57.75 197 ASP A O 1
ATOM 1631 N N . GLN A 1 198 ? 18.903 13.504 -9.467 1.00 51.31 198 GLN A N 1
ATOM 1632 C CA . GLN A 1 198 ? 17.959 14.607 -9.699 1.00 51.31 198 GLN A CA 1
ATOM 1633 C C . GLN A 1 198 ? 16.905 14.310 -10.787 1.00 51.31 198 GLN A C 1
ATOM 1635 O O . GLN A 1 198 ? 16.151 15.197 -11.180 1.00 51.31 198 GLN A O 1
ATOM 1640 N N . ARG A 1 199 ? 16.852 13.075 -11.300 1.00 59.03 199 ARG A N 1
ATOM 1641 C CA . ARG A 1 199 ? 15.975 12.638 -12.404 1.00 59.03 199 ARG A CA 1
ATOM 1642 C C . ARG A 1 199 ? 14.765 11.817 -11.954 1.00 59.03 199 ARG A C 1
ATOM 1644 O O . ARG A 1 199 ? 14.069 11.249 -12.794 1.00 59.03 199 ARG A O 1
ATOM 1651 N N . THR A 1 200 ? 14.513 11.715 -10.652 1.00 69.38 200 THR A N 1
ATOM 1652 C CA . THR A 1 200 ? 13.400 10.913 -10.139 1.00 69.38 200 THR A CA 1
ATOM 1653 C C . THR A 1 200 ? 12.082 11.680 -10.243 1.00 69.38 200 THR A C 1
ATOM 1655 O O . THR A 1 200 ? 11.913 12.749 -9.665 1.00 69.38 200 THR A O 1
ATOM 1658 N N . LEU A 1 201 ? 11.144 11.126 -11.016 1.00 87.69 201 LEU A N 1
ATOM 1659 C CA . LEU A 1 201 ? 9.748 11.560 -11.013 1.00 87.69 201 LEU A CA 1
ATOM 1660 C C . LEU A 1 201 ? 9.176 11.468 -9.595 1.00 87.69 201 LEU A C 1
ATOM 1662 O O . LEU A 1 201 ? 9.558 10.583 -8.823 1.00 87.69 201 LEU A O 1
ATOM 1666 N N . SER A 1 202 ? 8.229 12.344 -9.274 1.00 91.50 202 SER A N 1
ATOM 1667 C CA . SER A 1 202 ? 7.450 12.249 -8.040 1.00 91.50 202 SER A CA 1
ATOM 1668 C C . SER A 1 202 ? 6.684 10.924 -7.967 1.00 91.50 202 SER A C 1
ATOM 1670 O O . SER A 1 202 ? 6.374 10.303 -8.988 1.00 91.50 202 SER A O 1
ATOM 1672 N N . LEU A 1 203 ? 6.322 10.502 -6.751 1.00 93.44 203 LEU A N 1
ATOM 1673 C CA . LEU A 1 203 ? 5.493 9.310 -6.550 1.00 93.44 203 LEU A CA 1
ATOM 1674 C C . LEU A 1 203 ? 4.195 9.382 -7.370 1.00 93.44 203 LEU A C 1
ATOM 1676 O O . LEU A 1 203 ? 3.834 8.411 -8.029 1.00 93.44 203 LEU A O 1
ATOM 1680 N N . THR A 1 204 ? 3.539 10.544 -7.391 1.00 93.00 204 THR A N 1
ATOM 1681 C CA . THR A 1 204 ? 2.343 10.796 -8.205 1.00 93.00 204 THR A CA 1
ATOM 1682 C C . THR A 1 204 ? 2.593 10.525 -9.686 1.00 93.00 204 THR A C 1
ATOM 1684 O O . THR A 1 204 ? 1.842 9.780 -10.307 1.00 93.00 204 THR A O 1
ATOM 1687 N N . GLU A 1 205 ? 3.659 11.080 -10.260 1.00 91.31 205 GLU A N 1
ATOM 1688 C CA . GLU A 1 205 ? 3.992 10.873 -11.675 1.00 91.31 205 GLU A CA 1
ATOM 1689 C C . GLU A 1 205 ? 4.309 9.406 -11.991 1.00 91.31 205 GLU A C 1
ATOM 1691 O O . GLU A 1 205 ? 3.907 8.914 -13.044 1.00 91.31 205 GLU A O 1
ATOM 1696 N N . LEU A 1 206 ? 4.985 8.693 -11.084 1.00 93.75 206 LEU A N 1
ATOM 1697 C CA . LEU A 1 206 ? 5.268 7.263 -11.239 1.00 93.75 206 LEU A CA 1
ATOM 1698 C C . LEU A 1 206 ? 3.980 6.424 -11.236 1.00 93.75 206 LEU A C 1
ATOM 1700 O O . LEU A 1 206 ? 3.811 5.565 -12.102 1.00 93.75 206 LEU A O 1
ATOM 1704 N N . VAL A 1 207 ? 3.056 6.703 -10.311 1.00 94.88 207 VAL A N 1
ATOM 1705 C CA . VAL A 1 207 ? 1.746 6.032 -10.247 1.00 94.88 207 VAL A CA 1
ATOM 1706 C C . VAL A 1 207 ? 0.936 6.315 -11.514 1.00 94.88 207 VAL A C 1
ATOM 1708 O O . VAL A 1 207 ? 0.418 5.391 -12.137 1.00 94.88 207 VAL A O 1
ATOM 1711 N N . LEU A 1 208 ? 0.863 7.576 -11.951 1.00 92.62 208 LEU A N 1
ATOM 1712 C CA . LEU A 1 208 ? 0.111 7.947 -13.153 1.00 92.62 208 LEU A CA 1
ATOM 1713 C C . LEU A 1 208 ? 0.695 7.325 -14.424 1.00 92.62 208 LEU A C 1
ATOM 1715 O O . LEU A 1 208 ? -0.065 6.887 -15.286 1.00 92.62 208 LEU A O 1
ATOM 1719 N N . LYS A 1 209 ? 2.026 7.223 -14.528 1.00 91.62 209 LYS A N 1
ATOM 1720 C CA . LYS A 1 209 ? 2.675 6.488 -15.621 1.00 91.62 209 LYS A CA 1
ATOM 1721 C C . LYS A 1 209 ? 2.310 5.009 -15.615 1.00 91.62 209 LYS A C 1
ATOM 1723 O O . LYS A 1 209 ? 2.010 4.471 -16.676 1.00 91.62 209 LYS A O 1
ATOM 1728 N N . PHE A 1 210 ? 2.283 4.369 -14.446 1.00 94.31 210 PHE A N 1
ATOM 1729 C CA . PHE A 1 210 ? 1.898 2.962 -14.336 1.00 94.31 210 PHE A CA 1
ATOM 1730 C C . PHE A 1 210 ? 0.485 2.707 -14.865 1.00 94.31 210 PHE A C 1
ATOM 1732 O O . PHE A 1 210 ? 0.277 1.780 -15.645 1.00 94.31 210 PHE A O 1
ATOM 1739 N N . PHE A 1 211 ? -0.468 3.576 -14.528 1.00 93.31 211 PHE A N 1
ATOM 1740 C CA . PHE A 1 211 ? -1.858 3.456 -14.972 1.00 93.31 211 PHE A CA 1
ATOM 1741 C C . PHE A 1 211 ? -2.168 4.122 -16.322 1.00 93.31 211 PHE A C 1
ATOM 1743 O O . PHE A 1 211 ? -3.329 4.137 -16.737 1.00 93.31 211 PHE A O 1
ATOM 1750 N N . GLN A 1 212 ? -1.168 4.631 -17.049 1.00 89.50 212 GLN A N 1
ATOM 1751 C CA . GLN A 1 212 ? -1.380 5.352 -18.310 1.00 89.50 212 GLN A CA 1
ATOM 1752 C C . GLN A 1 212 ? -2.104 4.502 -19.370 1.00 89.50 212 GLN A C 1
ATOM 1754 O O . GLN A 1 212 ? -2.870 5.032 -20.174 1.00 89.50 212 GLN A O 1
ATOM 1759 N N . ALA A 1 213 ? -1.895 3.182 -19.364 1.00 85.38 213 ALA A N 1
ATOM 1760 C CA . ALA A 1 213 ? -2.594 2.261 -20.259 1.00 85.38 213 ALA A CA 1
ATOM 1761 C C . ALA A 1 213 ? -4.094 2.118 -19.927 1.00 85.38 213 ALA A C 1
ATOM 1763 O O . ALA A 1 213 ? -4.897 1.898 -20.831 1.00 85.38 213 ALA A O 1
ATOM 1764 N N . CYS A 1 214 ? -4.473 2.253 -18.651 1.00 83.62 214 CYS A N 1
ATOM 1765 C CA . CYS A 1 214 ? -5.869 2.193 -18.200 1.00 83.62 214 CYS A CA 1
ATOM 1766 C C . CYS A 1 214 ? -6.595 3.519 -18.426 1.00 83.62 214 CYS A C 1
ATOM 1768 O O . CYS A 1 214 ? -7.769 3.545 -18.791 1.00 83.62 214 CYS A O 1
ATOM 1770 N N . PHE A 1 215 ? -5.879 4.619 -18.212 1.00 80.69 215 PHE A N 1
ATOM 1771 C CA . PHE A 1 215 ? -6.398 5.970 -18.334 1.00 80.69 215 PHE A CA 1
ATOM 1772 C C . PHE A 1 215 ? -5.445 6.746 -19.239 1.00 80.69 215 PHE A C 1
ATOM 1774 O O . PHE A 1 215 ? -4.465 7.309 -18.743 1.00 80.69 215 PHE A O 1
ATOM 1781 N N . PRO A 1 216 ? -5.688 6.773 -20.564 1.00 67.31 216 PRO A N 1
ATOM 1782 C CA . PRO A 1 216 ? -4.919 7.601 -21.475 1.00 67.31 216 PRO A CA 1
ATOM 1783 C C . PRO A 1 216 ? -5.261 9.062 -21.184 1.00 67.31 216 PRO A C 1
ATOM 1785 O O . PRO A 1 216 ? -6.123 9.672 -21.813 1.00 67.31 216 PRO A O 1
ATOM 1788 N N . LEU A 1 217 ? -4.600 9.602 -20.163 1.00 63.34 217 LEU A N 1
ATOM 1789 C CA . LEU A 1 217 ? -4.663 10.992 -19.765 1.00 63.34 217 LEU A CA 1
ATOM 1790 C C . LEU A 1 217 ? -4.121 11.792 -20.941 1.00 63.34 217 LEU A C 1
ATOM 1792 O O . LEU A 1 217 ? -2.918 11.829 -21.202 1.00 63.34 217 LEU A O 1
ATOM 1796 N N . THR A 1 218 ? -5.029 12.360 -21.728 1.00 50.97 218 THR A N 1
ATOM 1797 C CA . THR A 1 218 ? -4.664 13.267 -22.808 1.00 50.97 218 THR A CA 1
ATOM 1798 C C . THR A 1 218 ? -3.838 14.401 -22.211 1.00 50.97 218 THR A C 1
ATOM 1800 O O . THR A 1 218 ? -4.180 14.892 -21.139 1.00 50.97 218 THR A O 1
ATOM 1803 N N . ASN A 1 219 ? -2.789 14.848 -22.911 1.00 47.91 219 ASN A N 1
ATOM 1804 C CA . ASN A 1 219 ? -1.878 15.946 -22.532 1.00 47.91 219 ASN A CA 1
ATOM 1805 C C . ASN A 1 219 ? -2.565 17.324 -22.313 1.00 47.91 219 ASN A C 1
ATOM 1807 O O . ASN A 1 219 ? -1.917 18.371 -22.342 1.00 47.91 219 ASN A O 1
ATOM 1811 N N . HIS A 1 220 ? -3.878 17.351 -22.113 1.00 42.50 220 HIS A N 1
ATOM 1812 C CA . HIS A 1 220 ? -4.702 18.501 -21.795 1.00 42.50 220 HIS A CA 1
ATOM 1813 C C . HIS A 1 220 ? -4.749 18.712 -20.284 1.00 42.50 220 HIS A C 1
ATOM 1815 O O . HIS A 1 220 ? -5.794 18.595 -19.666 1.00 42.50 220 HIS A O 1
ATOM 1821 N N . SER A 1 221 ? -3.602 19.020 -19.687 1.00 40.59 221 SER A N 1
ATOM 1822 C CA . SER A 1 221 ? -3.443 20.315 -19.034 1.00 40.59 221 SER A CA 1
ATOM 1823 C C . SER A 1 221 ? -2.028 20.442 -18.480 1.00 40.59 221 SER A C 1
ATOM 1825 O O . SER A 1 221 ? -1.553 19.614 -17.712 1.00 40.59 221 SER A O 1
ATOM 1827 N N . LYS A 1 222 ? -1.355 21.530 -18.858 1.00 43.00 222 LYS A N 1
ATOM 1828 C CA . LYS A 1 222 ? -0.147 22.025 -18.183 1.00 43.00 222 LYS A CA 1
ATOM 1829 C C . LYS A 1 222 ? -0.468 22.649 -16.824 1.00 43.00 222 LYS A C 1
ATOM 1831 O O . LYS A 1 222 ? 0.444 23.113 -16.147 1.00 43.00 222 LYS A O 1
ATOM 1836 N N . SER A 1 223 ? -1.739 22.686 -16.418 1.00 42.94 223 SER A N 1
ATOM 1837 C CA . SER A 1 223 ? -2.032 22.811 -15.003 1.00 42.94 223 SER A CA 1
ATOM 1838 C C . SER A 1 223 ? -1.647 21.481 -14.386 1.00 42.94 223 SER A C 1
ATOM 1840 O O . SER A 1 223 ? -2.287 20.466 -14.667 1.00 42.94 223 SER A O 1
ATOM 1842 N N . SER A 1 224 ? -0.623 21.492 -13.536 1.00 45.50 224 SER A N 1
ATOM 1843 C CA . SER A 1 224 ? -0.547 20.515 -12.459 1.00 45.50 224 SER A CA 1
ATOM 1844 C C . SER A 1 224 ? -1.980 20.229 -11.988 1.00 45.50 224 SER A C 1
ATOM 1846 O O . SER A 1 224 ? -2.738 21.202 -11.827 1.00 45.50 224 SER A O 1
ATOM 1848 N N . PRO A 1 225 ? -2.391 18.962 -11.774 1.00 45.81 225 PRO A N 1
ATOM 1849 C CA . PRO A 1 225 ? -3.611 18.711 -11.011 1.00 45.81 225 PRO A CA 1
ATOM 1850 C C . PRO A 1 225 ? -3.569 19.613 -9.774 1.00 45.81 225 PRO A C 1
ATOM 1852 O O . PRO A 1 225 ? -2.482 20.038 -9.381 1.00 45.81 225 PRO A O 1
ATOM 1855 N N . ARG A 1 226 ? -4.704 19.993 -9.187 1.00 45.81 226 ARG A N 1
ATOM 1856 C CA . ARG A 1 226 ? -4.676 20.706 -7.901 1.00 45.81 226 ARG A CA 1
ATOM 1857 C C . ARG A 1 226 ? -3.974 19.792 -6.878 1.00 45.81 226 ARG A C 1
ATOM 1859 O O . ARG A 1 226 ? -4.624 19.023 -6.186 1.00 45.81 226 ARG A O 1
ATOM 1866 N N . LEU A 1 227 ? -2.640 19.831 -6.856 1.00 50.62 227 LEU A N 1
ATOM 1867 C CA . LEU A 1 227 ? -1.717 19.024 -6.059 1.00 50.62 227 LEU A CA 1
ATOM 1868 C C . LEU A 1 227 ? -1.785 19.462 -4.590 1.00 50.62 227 LEU A C 1
ATOM 1870 O O . LEU A 1 227 ? -1.134 18.864 -3.744 1.00 50.62 227 LEU A O 1
ATOM 1874 N N . ASP A 1 228 ? -2.600 20.482 -4.306 1.00 45.06 228 ASP A N 1
ATOM 1875 C CA . ASP A 1 228 ? -2.950 20.975 -2.980 1.00 45.06 228 ASP A CA 1
ATOM 1876 C C . ASP A 1 228 ? -3.947 20.057 -2.244 1.00 45.06 228 ASP A C 1
ATOM 1878 O O . ASP A 1 228 ? -4.204 20.264 -1.060 1.00 45.06 228 ASP A O 1
ATOM 1882 N N . LEU A 1 229 ? -4.518 19.041 -2.908 1.00 56.47 229 LEU A N 1
ATOM 1883 C CA . LEU A 1 229 ? -5.264 17.970 -2.239 1.00 56.47 229 LEU A CA 1
ATOM 1884 C C . LEU A 1 229 ? -4.292 16.865 -1.801 1.00 56.47 229 LEU A C 1
ATOM 1886 O O . LEU A 1 229 ? -3.657 16.212 -2.630 1.00 56.47 229 LEU A O 1
ATOM 1890 N N . GLU A 1 230 ? -4.184 16.645 -0.488 1.00 79.62 230 GLU A N 1
ATOM 1891 C CA . GLU A 1 230 ? -3.459 15.506 0.083 1.00 79.62 230 GLU A CA 1
ATOM 1892 C C . GLU A 1 230 ? -4.194 14.218 -0.330 1.00 79.62 230 GLU A C 1
ATOM 1894 O O . GLU A 1 230 ? -5.262 13.913 0.197 1.00 79.62 230 GLU A O 1
ATOM 1899 N N . ASN A 1 231 ? -3.661 13.494 -1.326 1.00 89.75 231 ASN A N 1
ATOM 1900 C CA . ASN A 1 231 ? -4.254 12.234 -1.789 1.00 89.75 231 ASN A CA 1
ATOM 1901 C C . ASN A 1 231 ? -4.411 11.265 -0.612 1.00 89.75 231 ASN A C 1
ATOM 1903 O O . ASN A 1 231 ? -3.514 11.157 0.226 1.00 89.75 231 ASN A O 1
ATOM 1907 N N . LEU A 1 232 ? -5.517 10.524 -0.570 1.00 94.81 232 LEU A N 1
ATOM 1908 C CA . LEU A 1 232 ? -5.783 9.593 0.531 1.00 94.81 232 LEU A CA 1
ATOM 1909 C C . LEU A 1 232 ? -5.125 8.223 0.324 1.00 94.81 232 LEU A C 1
ATOM 1911 O O . LEU A 1 232 ? -4.572 7.653 1.263 1.00 94.81 232 LEU A O 1
ATOM 1915 N N . HIS A 1 233 ? -5.161 7.707 -0.903 1.00 96.62 233 HIS A N 1
ATOM 1916 C CA . HIS A 1 233 ? -4.570 6.441 -1.362 1.00 96.62 233 HIS A CA 1
ATOM 1917 C C . HIS A 1 233 ? -4.515 6.446 -2.907 1.00 96.62 233 HIS A C 1
ATOM 1919 O O . HIS A 1 233 ? -4.888 7.439 -3.535 1.00 96.62 233 HIS A O 1
ATOM 1925 N N . ILE A 1 234 ? -4.055 5.362 -3.550 1.00 96.88 234 ILE A N 1
ATOM 1926 C CA . ILE A 1 234 ? -3.859 5.308 -5.017 1.00 96.88 234 ILE A CA 1
ATOM 1927 C C . ILE A 1 234 ? -5.177 5.533 -5.771 1.00 96.88 234 ILE A C 1
ATOM 1929 O O . ILE A 1 234 ? -5.229 6.351 -6.687 1.00 96.88 234 ILE A O 1
ATOM 1933 N N . VAL A 1 235 ? -6.255 4.855 -5.368 1.00 95.69 235 VAL A N 1
ATOM 1934 C CA . VAL A 1 235 ? -7.573 5.023 -6.013 1.00 95.69 235 VAL A CA 1
ATOM 1935 C C . VAL A 1 235 ? -8.086 6.468 -5.928 1.00 95.69 235 VAL A C 1
ATOM 1937 O O . VAL A 1 235 ? -8.637 6.971 -6.906 1.00 95.69 235 VAL A O 1
ATOM 1940 N N . ASP A 1 236 ? -7.873 7.159 -4.804 1.00 94.50 236 ASP A N 1
ATOM 1941 C CA . ASP A 1 236 ? -8.268 8.564 -4.654 1.00 94.50 236 ASP A CA 1
ATOM 1942 C C . ASP A 1 236 ? -7.456 9.484 -5.580 1.00 94.50 236 ASP A C 1
ATOM 1944 O O . ASP A 1 236 ? -8.034 10.331 -6.259 1.00 94.50 236 ASP A O 1
ATOM 1948 N N . LEU A 1 237 ? -6.144 9.244 -5.722 1.00 93.19 237 LEU A N 1
ATOM 1949 C CA . LEU A 1 237 ? -5.318 9.949 -6.709 1.00 93.19 237 LEU A CA 1
ATOM 1950 C C . LEU A 1 237 ? -5.884 9.787 -8.129 1.00 93.19 237 LEU A C 1
ATOM 1952 O O . LEU A 1 237 ? -6.067 10.777 -8.840 1.00 93.19 237 LEU A O 1
ATOM 1956 N N . ILE A 1 238 ? -6.173 8.551 -8.547 1.00 91.94 238 ILE A N 1
ATOM 1957 C CA . ILE A 1 238 ? -6.713 8.275 -9.887 1.00 91.94 238 ILE A CA 1
ATOM 1958 C C . ILE A 1 238 ? -8.065 8.969 -10.073 1.00 91.94 238 ILE A C 1
ATOM 1960 O O . ILE A 1 238 ? -8.279 9.639 -11.085 1.00 91.94 238 ILE A O 1
ATOM 1964 N N . ARG A 1 239 ? -8.954 8.889 -9.077 1.00 90.69 239 ARG A N 1
ATOM 1965 C CA . ARG A 1 239 ? -10.243 9.590 -9.077 1.00 90.69 239 ARG A CA 1
ATOM 1966 C C . ARG A 1 239 ? -10.068 11.103 -9.235 1.00 90.69 239 ARG A C 1
ATOM 1968 O O . ARG A 1 239 ? -10.741 11.698 -10.077 1.00 90.69 239 ARG A O 1
ATOM 1975 N N . ASN A 1 240 ? -9.171 11.721 -8.468 1.00 87.75 240 ASN A N 1
ATOM 1976 C CA . ASN A 1 240 ? -8.924 13.166 -8.501 1.00 87.75 240 ASN A CA 1
ATOM 1977 C C . ASN A 1 240 ? -8.417 13.624 -9.873 1.00 87.75 240 ASN A C 1
ATOM 1979 O O . ASN A 1 240 ? -8.857 14.659 -10.387 1.00 87.75 240 ASN A O 1
ATOM 1983 N N . VAL A 1 241 ? -7.540 12.836 -10.497 1.00 85.31 241 VAL A N 1
ATOM 1984 C CA . VAL A 1 241 ? -7.038 13.115 -11.845 1.00 85.31 241 VAL A CA 1
ATOM 1985 C C . VAL A 1 241 ? -8.139 12.958 -12.898 1.00 85.31 241 VAL A C 1
ATOM 1987 O O . VAL A 1 241 ? -8.289 13.836 -13.751 1.00 85.31 241 VAL A O 1
ATOM 1990 N N . LEU A 1 242 ? -8.950 11.897 -12.823 1.00 84.44 242 LEU A N 1
ATOM 1991 C CA . LEU A 1 242 ? -10.066 11.693 -13.750 1.00 84.44 242 LEU A CA 1
ATOM 1992 C C . LEU A 1 242 ? -11.087 12.829 -13.658 1.00 84.44 242 LEU A C 1
ATOM 1994 O O . LEU A 1 242 ? -11.440 13.392 -14.687 1.00 84.44 242 LEU A O 1
ATOM 1998 N N . ILE A 1 243 ? -11.499 13.226 -12.451 1.00 83.12 243 ILE A N 1
ATOM 1999 C CA . ILE A 1 243 ? -12.455 14.328 -12.250 1.00 83.12 243 ILE A CA 1
ATOM 2000 C C . ILE A 1 243 ? -11.884 15.653 -12.769 1.00 83.12 243 ILE A C 1
ATOM 2002 O O . ILE A 1 243 ? -12.580 16.381 -13.469 1.00 83.12 243 ILE A O 1
ATOM 2006 N N . SER A 1 244 ? -10.613 15.951 -12.482 1.00 74.75 244 SER A N 1
ATOM 2007 C CA . SER A 1 244 ? -9.969 17.195 -12.937 1.00 74.75 244 SER A CA 1
ATOM 2008 C C . SER A 1 244 ? -9.801 17.269 -14.459 1.00 74.75 244 SER A C 1
ATOM 2010 O O . SER A 1 244 ? -9.675 18.362 -15.006 1.00 74.75 244 SER A O 1
ATOM 2012 N N . SER A 1 245 ? -9.798 16.123 -15.146 1.00 66.81 245 SER A N 1
ATOM 2013 C CA . SER A 1 245 ? -9.708 16.050 -16.610 1.00 66.81 245 SER A CA 1
ATOM 2014 C C . SER A 1 245 ? -11.035 16.379 -17.308 1.00 66.81 245 SER A C 1
ATOM 2016 O O . SER A 1 245 ? -11.044 16.601 -18.518 1.00 66.81 245 SER A O 1
ATOM 2018 N N . PHE A 1 246 ? -12.147 16.444 -16.566 1.00 61.38 246 PHE A N 1
ATOM 2019 C CA . PHE A 1 246 ? -13.436 16.921 -17.058 1.00 61.38 246 PHE A CA 1
ATOM 2020 C C . PHE A 1 246 ? -13.649 18.366 -16.585 1.00 61.38 246 PHE A C 1
ATOM 2022 O O . PHE A 1 246 ? -14.089 18.571 -15.452 1.00 61.38 246 PHE A O 1
ATOM 2029 N N . PRO A 1 247 ? -13.345 19.392 -17.404 1.00 53.31 247 PRO A N 1
ATOM 2030 C CA . PRO A 1 247 ? -13.765 20.746 -17.078 1.00 53.31 247 PRO A CA 1
ATOM 2031 C C . PRO A 1 247 ? -15.291 20.746 -16.951 1.00 53.31 247 PRO A C 1
ATOM 2033 O O . PRO A 1 247 ? -16.005 20.384 -17.888 1.00 53.31 247 PRO A O 1
ATOM 2036 N N . GLY A 1 248 ? -15.783 21.087 -15.760 1.00 50.47 248 GLY A N 1
ATOM 2037 C CA . GLY A 1 248 ? -17.206 21.282 -15.534 1.00 50.47 248 GLY A CA 1
ATOM 2038 C C . GLY A 1 248 ? -17.733 22.329 -16.507 1.00 50.47 248 GLY A C 1
ATOM 2039 O O . GLY A 1 248 ? -17.111 23.374 -16.686 1.00 50.47 248 GLY A O 1
ATOM 2040 N N . VAL A 1 249 ? -18.863 22.011 -17.137 1.00 44.38 249 VAL A N 1
ATOM 2041 C CA . VAL A 1 249 ? -19.723 22.959 -17.847 1.00 44.38 249 VAL A CA 1
ATOM 2042 C C . VAL A 1 249 ? -19.881 24.186 -16.952 1.00 44.38 249 VAL A C 1
ATOM 2044 O O . VAL A 1 249 ? -20.363 24.055 -15.825 1.00 44.38 249 VAL A O 1
ATOM 2047 N N . GLU A 1 250 ? -19.401 25.339 -17.420 1.00 40.62 250 GLU A N 1
ATOM 2048 C CA . GLU A 1 250 ? -19.616 26.621 -16.755 1.00 40.62 250 GLU A CA 1
ATOM 2049 C C . GLU A 1 250 ? -21.110 26.746 -16.454 1.00 40.62 250 GLU A C 1
ATOM 2051 O O . GLU A 1 250 ? -21.957 26.565 -17.329 1.00 40.62 250 GLU A O 1
ATOM 2056 N N . SER A 1 251 ? -21.442 26.983 -15.187 1.00 42.34 251 SER A N 1
ATOM 2057 C CA . SER A 1 251 ? -22.774 27.431 -14.819 1.00 42.34 251 SER A CA 1
ATOM 2058 C C . SER A 1 251 ? -23.029 28.728 -15.576 1.00 42.34 251 SER A C 1
ATOM 2060 O O . SER A 1 251 ? -22.399 29.732 -15.247 1.00 42.34 251 SER A O 1
ATOM 2062 N N . ASP A 1 252 ? -23.904 28.681 -16.584 1.00 41.03 252 ASP A N 1
ATOM 2063 C CA . ASP A 1 252 ? -24.449 29.858 -17.257 1.00 41.03 252 ASP A CA 1
ATOM 2064 C C . ASP A 1 252 ? -24.842 30.884 -16.187 1.00 41.03 252 ASP A C 1
ATOM 2066 O O . ASP A 1 252 ? -25.813 30.698 -15.442 1.00 41.03 252 ASP A O 1
ATOM 2070 N N . GLU A 1 253 ? -24.064 31.962 -16.084 1.00 46.66 253 GLU A N 1
ATOM 2071 C CA . GLU A 1 253 ? -24.504 33.172 -15.410 1.00 46.66 253 GLU A CA 1
ATOM 2072 C C . GLU A 1 253 ? -25.776 33.623 -16.126 1.00 46.66 253 GLU A C 1
ATOM 2074 O O . GLU A 1 253 ? -25.765 33.998 -17.301 1.00 46.66 253 GLU A O 1
ATOM 2079 N N . MET A 1 254 ? -26.908 33.525 -15.427 1.00 41.50 254 MET A N 1
ATOM 2080 C CA . MET A 1 254 ? -28.164 34.066 -15.921 1.00 41.50 254 MET A CA 1
ATOM 2081 C C . MET A 1 254 ? -27.962 35.551 -16.249 1.00 41.50 254 MET A C 1
ATOM 2083 O O . MET A 1 254 ? -27.501 36.293 -15.378 1.00 41.50 254 MET A O 1
ATOM 2087 N N . PRO A 1 255 ? -28.337 36.015 -17.454 1.00 49.66 255 PRO A N 1
ATOM 2088 C CA . PRO A 1 255 ? -28.209 37.419 -17.796 1.00 49.66 255 PRO A CA 1
ATOM 2089 C C . PRO A 1 255 ? -29.103 38.240 -16.867 1.00 49.66 255 PRO A C 1
ATOM 2091 O O . PRO A 1 255 ? -30.291 37.935 -16.699 1.00 49.66 255 PRO A O 1
ATOM 2094 N N . GLU A 1 256 ? -28.524 39.278 -16.261 1.00 51.06 256 GLU A N 1
ATOM 2095 C CA . GLU A 1 256 ? -29.275 40.282 -15.517 1.00 51.06 256 GLU A CA 1
ATOM 2096 C C . GLU A 1 256 ? -30.416 40.807 -16.398 1.00 51.06 256 GLU A C 1
ATOM 2098 O O . GLU A 1 256 ? -30.232 41.189 -17.557 1.00 51.06 256 GLU A O 1
ATOM 2103 N N . LYS A 1 257 ? -31.634 40.738 -15.851 1.00 48.47 257 LYS A N 1
ATOM 2104 C CA . LYS A 1 257 ? -32.843 41.236 -16.507 1.00 48.47 257 LYS A CA 1
ATOM 2105 C C . LYS A 1 257 ? -32.764 42.764 -16.687 1.00 48.47 257 LYS A C 1
ATOM 2107 O O . LYS A 1 257 ? -32.127 43.421 -15.868 1.00 48.47 257 LYS A O 1
ATOM 2112 N N . PRO A 1 258 ? -33.428 43.291 -17.732 1.00 60.62 258 PRO A N 1
ATOM 2113 C CA . PRO A 1 258 ? -33.243 44.649 -18.241 1.00 60.62 258 PRO A CA 1
ATOM 2114 C C . PRO A 1 258 ? -33.745 45.751 -17.307 1.00 60.62 258 PRO A C 1
ATOM 2116 O O . PRO A 1 258 ? -34.687 45.487 -16.522 1.00 60.62 258 PRO A O 1
#

Sequence (258 aa):
MATQEHTNNNGDYTSVSLEDNDDDEALANSMEARLYDDSPLSAKCCIFRIPDVFRRHNEKVYEPDVIAIGPFHHRKPSLQPMEIVKKWYLRTLLSRLNISMLGLVKGIKEFEKRARDCYQEPIDLDQNEFIEMLIIDGCFLVELFRKETISELRSMDDPIFNMACMHQFLYHDLLLLENQLPWFVLQYLFNLTMENDQRTLSLTELVLKFFQACFPLTNHSKSSPRLDLENLHIVDLIRNVLISSFPGVESDEMPEKP

pLDDT: mean 83.12, std 19.15, range [33.62, 98.75]

Secondary structure (DSSP, 8-state):
---------------------HHHHHHHHHHHTT--SS-SS-TT--B-PPPHHHHTT-GGGGS-SS---SSTTTT-GGGHHHHHHHHHHHHHHHHHHT--HHHHHHHHHTTHHHHHTTBSS---S-HHHHHHHHHHHHHHHHHHHHHHH-GGG--TT-TTTSSTTHHHHHHHHHT-TTS---HHHHHHHHHHT--S-TTPPPHHHHHHHHGGGTS---S--SS---TTS---SHHHHHHHHHHHTS-------PPPP-

Radius of gyration: 30.41 Å; chains: 1; bounding box: 114×63×84 Å